Protein AF-A0A5M4B7A6-F1 (afdb_monomer_lite)

Foldseek 3Di:
DQLCVLVVFPQDDPVLVVLSVVCRVDPDLPDLVSLQSLLVSLLLCLLSVVVVSNVVSLVVLVVRADDQDVSSVVSSLLSLLVCLVPDPDVVSLVVSLCCLLPVNDHPPDDPVNSVVVLVCLLVCVQLVVLVVQLVVPVPDLVSVLVSLSSNLSSLSSNLSNDHDDPRHNVNSVVSNVVSSVSNSVSSVVVSD

Structure (mmCIF, N/CA/C/O backbone):
data_AF-A0A5M4B7A6-F1
#
_entry.id   AF-A0A5M4B7A6-F1
#
loop_
_atom_site.group_PDB
_atom_site.id
_atom_site.type_symbol
_atom_site.label_atom_id
_atom_site.label_alt_id
_atom_site.label_comp_id
_atom_site.label_asym_id
_atom_site.label_entity_id
_atom_site.label_seq_id
_atom_site.pdbx_PDB_ins_code
_atom_site.Cartn_x
_atom_site.Cartn_y
_atom_site.Cartn_z
_atom_site.occupancy
_atom_site.B_iso_or_equiv
_atom_site.auth_seq_id
_atom_site.auth_comp_id
_atom_site.auth_asym_id
_atom_site.auth_atom_id
_atom_site.pdbx_PDB_model_num
ATOM 1 N N . MET A 1 1 ? -17.657 -7.161 -4.290 1.00 90.75 1 MET A N 1
ATOM 2 C CA . MET A 1 1 ? -16.663 -7.557 -3.265 1.00 90.75 1 MET A CA 1
ATOM 3 C C . MET A 1 1 ? -17.360 -7.633 -1.923 1.00 90.75 1 MET A C 1
ATOM 5 O O . MET A 1 1 ? -18.216 -6.795 -1.674 1.00 90.75 1 MET A O 1
ATOM 9 N N . ASN A 1 2 ? -17.037 -8.632 -1.102 1.00 92.62 2 ASN A N 1
ATOM 10 C CA . ASN A 1 2 ? -17.688 -8.869 0.188 1.00 92.62 2 ASN A CA 1
ATOM 11 C C . ASN A 1 2 ? -16.807 -8.326 1.328 1.00 92.62 2 ASN A C 1
ATOM 13 O O . ASN A 1 2 ? -16.001 -9.061 1.892 1.00 92.62 2 ASN A O 1
ATOM 17 N N . PHE A 1 3 ? -16.923 -7.030 1.635 1.00 96.25 3 PHE A N 1
ATOM 18 C CA . PHE A 1 3 ? -16.098 -6.390 2.670 1.00 96.25 3 PHE A CA 1
ATOM 19 C C . PHE A 1 3 ? -16.470 -6.856 4.082 1.00 96.25 3 PHE A C 1
ATOM 21 O O . PHE A 1 3 ? -15.617 -6.832 4.965 1.00 96.25 3 PHE A O 1
ATOM 28 N N . LYS A 1 4 ? -17.700 -7.342 4.300 1.00 96.00 4 LYS A N 1
ATOM 29 C CA . LYS A 1 4 ? -18.129 -7.932 5.580 1.00 96.00 4 LYS A CA 1
ATOM 30 C C . LYS A 1 4 ? -17.276 -9.103 6.058 1.00 96.00 4 LYS A C 1
ATOM 32 O O . LYS A 1 4 ? -17.251 -9.341 7.261 1.00 96.00 4 LYS A O 1
ATOM 37 N N . GLU A 1 5 ? -16.554 -9.798 5.177 1.00 96.25 5 GLU A N 1
ATOM 38 C CA . GLU A 1 5 ? -15.587 -10.824 5.598 1.00 96.25 5 GLU A CA 1
ATOM 39 C C . GLU A 1 5 ? -14.536 -10.262 6.562 1.00 96.25 5 GLU A C 1
ATOM 41 O O . GLU A 1 5 ? -14.111 -10.961 7.477 1.00 96.25 5 GLU A O 1
ATOM 46 N N . LEU A 1 6 ? -14.187 -8.977 6.430 1.00 97.62 6 LEU A N 1
ATOM 47 C CA . LEU A 1 6 ? -13.247 -8.319 7.332 1.00 97.62 6 LEU A CA 1
ATOM 48 C C . LEU A 1 6 ? -13.759 -8.262 8.774 1.00 97.62 6 LEU A C 1
ATOM 50 O O . LEU A 1 6 ? -12.951 -8.344 9.690 1.00 97.62 6 LEU A O 1
ATOM 54 N N . LEU A 1 7 ? -15.080 -8.182 8.986 1.00 97.69 7 LEU A N 1
ATOM 55 C CA . LEU A 1 7 ? -15.692 -8.111 10.322 1.00 97.69 7 LEU A CA 1
ATOM 56 C C . LEU A 1 7 ? -15.544 -9.408 11.130 1.00 97.69 7 LEU A C 1
ATOM 58 O O . LEU A 1 7 ? -15.869 -9.421 12.314 1.00 97.69 7 LEU A O 1
ATOM 62 N N . LYS A 1 8 ? -15.076 -10.497 10.506 1.00 96.81 8 LYS A N 1
ATOM 63 C CA . LYS A 1 8 ? -14.783 -11.763 11.191 1.00 96.81 8 LYS A CA 1
ATOM 64 C C . LYS A 1 8 ? -13.445 -11.735 11.933 1.00 96.81 8 LYS A C 1
ATOM 66 O O . LYS A 1 8 ? -13.204 -12.615 12.753 1.00 96.81 8 LYS A O 1
ATOM 71 N N . HIS A 1 9 ? -12.579 -10.764 11.638 1.00 97.75 9 HIS A N 1
ATOM 72 C CA . HIS A 1 9 ? -11.277 -10.639 12.287 1.00 97.75 9 HIS A CA 1
ATOM 73 C C . HIS A 1 9 ? -11.389 -9.880 13.606 1.00 97.75 9 HIS A C 1
ATOM 75 O O . HIS A 1 9 ? -12.058 -8.851 13.704 1.00 97.75 9 HIS A O 1
ATOM 81 N N . GLU A 1 10 ? -10.690 -10.374 14.622 1.00 95.75 10 GLU A N 1
ATOM 82 C CA . GLU A 1 10 ? -10.563 -9.696 15.910 1.00 95.75 10 GLU A CA 1
ATOM 83 C C . GLU A 1 10 ? -9.622 -8.482 15.816 1.00 95.75 10 GLU A C 1
ATOM 85 O O . GLU A 1 10 ? -8.890 -8.305 14.840 1.00 95.75 10 GLU A O 1
ATOM 90 N N . GLY A 1 11 ? -9.630 -7.624 16.840 1.00 93.38 11 GLY A N 1
ATOM 91 C CA . GLY A 1 11 ? -8.692 -6.497 16.941 1.00 93.38 11 GLY A CA 1
ATOM 92 C C . GLY A 1 11 ? -8.981 -5.319 16.004 1.00 93.38 11 GLY A C 1
ATOM 93 O O . GLY A 1 11 ? -8.121 -4.460 15.825 1.00 93.38 11 GLY A O 1
ATOM 94 N N . LEU A 1 12 ? -10.174 -5.259 15.406 1.00 96.75 12 LEU A N 1
ATOM 95 C CA . LEU A 1 12 ? -10.620 -4.098 14.638 1.00 96.75 12 LEU A CA 1
ATOM 96 C C . LEU A 1 12 ? -10.969 -2.923 15.556 1.00 96.75 12 LEU A C 1
ATOM 98 O O . LEU A 1 12 ? -11.658 -3.078 16.566 1.00 96.75 12 LEU A O 1
ATOM 102 N N . THR A 1 13 ? -10.566 -1.718 15.163 1.00 95.06 13 THR A N 1
ATOM 103 C CA . THR A 1 13 ? -11.010 -0.490 15.833 1.00 95.06 13 THR A CA 1
ATOM 104 C C . THR A 1 13 ? -12.432 -0.117 15.409 1.00 95.06 13 THR A C 1
ATOM 106 O O . THR A 1 13 ? -12.891 -0.464 14.318 1.00 95.06 13 THR A O 1
ATOM 109 N N . ALA A 1 14 ? -13.129 0.681 16.224 1.00 94.69 14 ALA A N 1
ATOM 110 C CA . ALA A 1 14 ? -14.455 1.198 15.867 1.00 94.69 14 ALA A CA 1
ATOM 111 C C . ALA A 1 14 ? -14.443 1.986 14.538 1.00 94.69 14 ALA A C 1
ATOM 113 O O . ALA A 1 14 ? -15.394 1.920 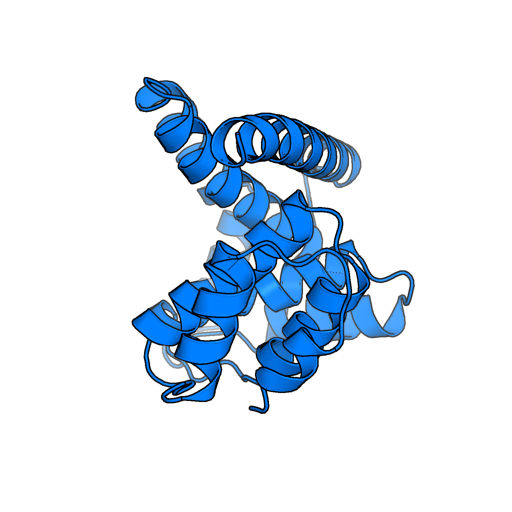13.756 1.00 94.69 14 ALA A O 1
ATOM 114 N N . GLN A 1 15 ? -13.348 2.700 14.249 1.00 94.00 15 GLN A N 1
ATOM 115 C CA . GLN A 1 15 ? -13.178 3.415 12.985 1.00 94.00 15 GLN A CA 1
ATOM 116 C C . GLN A 1 15 ? -13.028 2.453 11.800 1.00 94.00 15 GLN A C 1
ATOM 118 O O . GLN A 1 15 ? -13.632 2.693 10.755 1.00 94.00 15 GLN A O 1
ATOM 123 N N . GLN A 1 16 ? -12.267 1.365 11.959 1.00 96.88 16 GLN A N 1
ATOM 124 C CA . GLN A 1 16 ? -12.119 0.334 10.929 1.00 96.88 16 GLN A CA 1
ATOM 125 C C . GLN A 1 16 ? -13.451 -0.369 10.655 1.00 96.88 16 GLN A C 1
ATOM 127 O O . GLN A 1 16 ? -13.833 -0.477 9.493 1.00 96.88 16 GLN A O 1
ATOM 132 N N . ILE A 1 17 ? -14.205 -0.745 11.696 1.00 97.69 17 ILE A N 1
ATOM 133 C CA . ILE A 1 17 ? -15.544 -1.353 11.561 1.00 97.69 17 ILE A CA 1
ATOM 134 C C . ILE A 1 17 ? -16.471 -0.436 10.758 1.00 97.69 17 ILE A C 1
ATOM 136 O O . ILE A 1 17 ? -17.022 -0.849 9.738 1.00 97.69 17 ILE A O 1
ATOM 140 N N . LYS A 1 18 ? -16.566 0.845 11.141 1.00 96.00 18 LYS A N 1
ATOM 141 C CA . LYS A 1 18 ? -17.372 1.834 10.409 1.00 96.00 18 LYS A CA 1
ATOM 142 C C . LYS A 1 18 ? -16.935 1.962 8.947 1.00 96.00 18 LYS A C 1
ATOM 144 O O . LYS A 1 18 ? -17.767 2.133 8.057 1.00 96.00 18 LYS A O 1
ATOM 149 N N . HIS A 1 19 ? -15.630 1.912 8.684 1.00 95.94 19 HIS A N 1
ATOM 150 C CA . HIS A 1 19 ? -15.103 1.995 7.326 1.00 95.94 19 HIS A CA 1
ATOM 151 C C . HIS A 1 19 ? -15.483 0.761 6.494 1.00 95.94 19 HIS A C 1
ATOM 153 O O . HIS A 1 19 ? -15.930 0.909 5.355 1.00 95.94 19 HIS A O 1
ATOM 159 N N . ILE A 1 20 ? -15.376 -0.434 7.080 1.00 98.19 20 ILE A N 1
ATOM 160 C CA . ILE A 1 20 ? -15.779 -1.703 6.465 1.00 98.19 20 ILE A CA 1
ATOM 161 C C . ILE A 1 20 ? -17.267 -1.670 6.098 1.00 98.19 20 ILE A C 1
ATOM 163 O O . ILE A 1 20 ? -17.617 -1.960 4.956 1.00 98.19 20 ILE A O 1
ATOM 167 N N . GLU A 1 21 ? -18.139 -1.243 7.013 1.00 96.62 21 GLU A N 1
ATOM 168 C CA . GLU A 1 21 ? -19.584 -1.135 6.762 1.00 96.62 21 GLU A CA 1
ATOM 169 C C . GLU A 1 21 ? -19.918 -0.155 5.626 1.00 96.62 21 GLU A C 1
ATOM 171 O O . GLU A 1 21 ? -20.804 -0.413 4.804 1.00 96.62 21 GLU A O 1
ATOM 176 N N . LEU A 1 22 ? -19.204 0.975 5.552 1.00 95.38 22 LEU A N 1
ATOM 177 C CA . LEU A 1 22 ? -19.380 1.959 4.480 1.00 95.38 22 LEU A CA 1
ATOM 178 C C . LEU A 1 22 ? -18.978 1.402 3.112 1.00 95.38 22 LEU A C 1
ATOM 180 O O . LEU A 1 22 ? -19.667 1.677 2.125 1.00 95.38 22 LEU A O 1
ATOM 184 N N . LEU A 1 23 ? -17.878 0.649 3.054 1.00 96.94 23 LEU A N 1
ATOM 185 C CA . LEU A 1 23 ? -17.429 -0.016 1.833 1.00 96.94 23 LEU A CA 1
ATOM 186 C C . LEU A 1 23 ? -18.425 -1.108 1.433 1.00 96.94 23 LEU A C 1
ATOM 188 O O . LEU A 1 23 ? -18.927 -1.087 0.313 1.00 96.94 23 LEU A O 1
ATOM 192 N N . ASP A 1 24 ? -18.820 -1.981 2.356 1.00 96.62 24 ASP A N 1
ATOM 193 C CA . ASP A 1 24 ? -19.760 -3.070 2.069 1.00 96.62 24 ASP A CA 1
ATOM 194 C C . ASP A 1 24 ? -21.099 -2.574 1.499 1.00 96.62 24 ASP A C 1
ATOM 196 O O . ASP A 1 24 ? -21.657 -3.169 0.578 1.00 96.62 24 ASP A O 1
ATOM 200 N N . LYS A 1 25 ? -21.598 -1.434 1.993 1.00 94.06 25 LYS A N 1
ATOM 201 C CA . LYS A 1 25 ? -22.904 -0.902 1.586 1.00 94.06 25 LYS A CA 1
ATOM 202 C C . LYS A 1 25 ? -22.951 -0.394 0.140 1.00 94.06 25 LYS A C 1
ATOM 204 O O . LYS A 1 25 ? -24.010 -0.480 -0.481 1.00 94.06 25 LYS A O 1
ATOM 209 N N . LYS A 1 26 ? -21.887 0.251 -0.359 1.00 92.31 26 LYS A N 1
ATOM 210 C CA . LYS A 1 26 ? -21.923 1.009 -1.635 1.00 92.31 26 LYS A CA 1
ATOM 211 C C . LYS A 1 26 ? -20.610 0.998 -2.429 1.00 92.31 26 LYS A C 1
ATOM 213 O O . LYS A 1 26 ? -20.370 1.933 -3.190 1.00 92.31 26 LYS A O 1
ATOM 218 N N . PHE A 1 27 ? -19.747 0.003 -2.259 1.00 96.44 27 PHE A N 1
ATOM 219 C CA . PHE A 1 27 ? -18.490 -0.035 -3.004 1.00 96.44 27 PHE A CA 1
ATOM 220 C C . PHE A 1 27 ? -18.706 -0.223 -4.512 1.00 96.44 27 PHE A C 1
ATOM 222 O O . PHE A 1 27 ? -19.384 -1.152 -4.949 1.00 96.44 27 PHE A O 1
ATOM 229 N N . SER A 1 28 ? -18.039 0.616 -5.302 1.00 95.00 28 SER A N 1
ATOM 230 C CA . SER A 1 28 ? -17.829 0.436 -6.735 1.00 95.00 28 SER A CA 1
ATOM 231 C C . SER A 1 28 ? -16.337 0.477 -7.061 1.00 95.00 28 SER A C 1
ATOM 233 O O . SER A 1 28 ? -15.650 1.442 -6.722 1.00 95.00 28 SER A O 1
ATOM 235 N N . ALA A 1 29 ? -15.858 -0.531 -7.795 1.00 93.94 29 ALA A N 1
ATOM 236 C CA . ALA A 1 29 ? -14.474 -0.602 -8.268 1.00 93.94 29 ALA A CA 1
ATOM 237 C C . ALA A 1 29 ? -14.138 0.477 -9.317 1.00 93.94 29 ALA A C 1
ATOM 239 O O . ALA A 1 29 ? -12.971 0.743 -9.568 1.00 93.94 29 ALA A O 1
ATOM 240 N N . THR A 1 30 ? -15.144 1.131 -9.906 1.00 93.06 30 THR A N 1
ATOM 241 C CA . THR A 1 30 ? -14.956 2.239 -10.860 1.00 93.06 30 THR A CA 1
ATOM 242 C C . THR A 1 30 ? -15.020 3.615 -10.188 1.00 93.06 30 THR A C 1
ATOM 244 O O . THR A 1 30 ? -14.895 4.648 -10.845 1.00 93.06 30 THR A O 1
ATOM 247 N N . ASN A 1 31 ? -15.220 3.672 -8.867 1.00 95.12 31 ASN A N 1
ATOM 248 C CA . ASN A 1 31 ? -15.279 4.924 -8.123 1.00 95.12 31 ASN A CA 1
ATOM 249 C C . ASN A 1 31 ? -13.961 5.170 -7.373 1.00 95.12 31 ASN A C 1
ATOM 251 O O . ASN A 1 31 ? -13.680 4.517 -6.369 1.00 95.12 31 ASN A O 1
ATOM 255 N N . ALA A 1 32 ? -13.188 6.171 -7.802 1.00 95.12 32 ALA A N 1
ATOM 256 C CA . ALA A 1 32 ? -11.902 6.512 -7.182 1.00 95.12 32 ALA A CA 1
ATOM 257 C C . ALA A 1 32 ? -12.020 6.830 -5.678 1.00 95.12 32 ALA A C 1
ATOM 259 O O . ALA A 1 32 ? -11.155 6.460 -4.891 1.00 95.12 32 ALA A O 1
ATOM 260 N N . GLY A 1 33 ? -13.127 7.442 -5.245 1.00 96.12 33 GLY A N 1
ATOM 261 C CA . GLY A 1 33 ? -13.385 7.700 -3.829 1.00 96.12 33 GLY A CA 1
ATOM 262 C C . GLY A 1 33 ? -13.628 6.429 -3.006 1.00 96.12 33 GLY A C 1
ATOM 263 O O . GLY A 1 33 ? -13.319 6.405 -1.817 1.00 96.12 33 GLY A O 1
ATOM 264 N N . ASN A 1 34 ? -14.177 5.368 -3.603 1.00 96.56 34 ASN A N 1
ATOM 265 C CA . ASN A 1 34 ? -14.311 4.060 -2.956 1.00 96.56 34 ASN A CA 1
ATOM 266 C C . ASN A 1 34 ? -12.974 3.321 -2.904 1.00 96.56 34 ASN A C 1
ATOM 268 O O . ASN A 1 34 ? -12.636 2.779 -1.854 1.00 96.56 34 ASN A O 1
ATOM 272 N N . LEU A 1 35 ? -12.199 3.357 -3.989 1.00 98.00 35 LEU A N 1
ATOM 273 C CA . LEU A 1 35 ? -10.865 2.761 -4.026 1.00 98.00 35 LEU A CA 1
ATOM 274 C C . LEU A 1 35 ? -9.932 3.421 -3.006 1.00 98.00 35 LEU A C 1
ATOM 276 O O . LEU A 1 35 ? -9.296 2.723 -2.223 1.00 98.00 35 LEU A O 1
ATOM 280 N N . LYS A 1 36 ? -9.931 4.760 -2.930 1.00 97.62 36 LYS A N 1
ATOM 281 C CA . LYS A 1 36 ? -9.165 5.494 -1.917 1.00 97.62 36 LYS A CA 1
ATOM 282 C C . LYS A 1 36 ? -9.526 5.048 -0.502 1.00 97.62 36 LYS A C 1
ATOM 284 O O . LYS A 1 36 ? -8.643 4.802 0.306 1.00 97.62 36 LYS A O 1
ATOM 289 N N . LYS A 1 37 ? -10.820 4.926 -0.205 1.00 97.31 37 LYS A N 1
ATOM 290 C CA . LYS A 1 37 ? -11.311 4.455 1.097 1.00 97.31 37 LYS A CA 1
ATOM 291 C C . LYS A 1 37 ? -10.817 3.042 1.422 1.00 97.31 37 LYS A C 1
ATOM 293 O O . LYS A 1 37 ? -10.326 2.807 2.522 1.00 97.31 37 LYS A O 1
ATOM 298 N N . ALA A 1 38 ? -10.879 2.123 0.460 1.00 98.31 38 ALA A N 1
ATOM 299 C CA . ALA A 1 38 ? -10.341 0.777 0.635 1.00 98.31 38 ALA A CA 1
ATOM 300 C C . ALA A 1 38 ? -8.817 0.786 0.866 1.00 98.31 38 ALA A C 1
ATOM 302 O O . ALA A 1 38 ? -8.336 0.100 1.762 1.00 98.3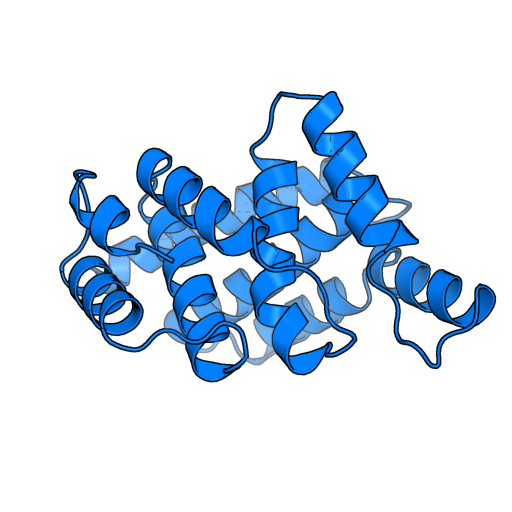1 38 ALA A O 1
ATOM 303 N N . ASN A 1 39 ? -8.070 1.620 0.139 1.00 98.44 39 ASN A N 1
ATOM 304 C CA . ASN A 1 39 ? -6.636 1.810 0.356 1.00 98.44 39 ASN A CA 1
ATOM 305 C C . ASN A 1 39 ? -6.321 2.386 1.751 1.00 98.44 39 ASN A C 1
ATOM 307 O O . ASN A 1 39 ? -5.465 1.865 2.462 1.00 98.44 39 ASN A O 1
ATOM 311 N N . ASP A 1 40 ? -7.044 3.424 2.179 1.00 97.25 40 ASP A N 1
ATOM 312 C CA . ASP A 1 40 ? -6.889 4.013 3.514 1.00 97.25 40 ASP A CA 1
ATOM 313 C C . ASP A 1 40 ? -7.169 2.958 4.612 1.00 97.25 40 ASP A C 1
ATOM 315 O O . ASP A 1 40 ? -6.459 2.893 5.619 1.00 97.25 40 ASP A O 1
ATOM 319 N N . LEU A 1 41 ? -8.178 2.094 4.414 1.00 98.12 41 LEU A N 1
ATOM 320 C CA . LEU A 1 41 ? -8.468 0.972 5.312 1.00 98.12 41 LEU A CA 1
ATOM 321 C C . LEU A 1 41 ? -7.330 -0.060 5.331 1.00 98.12 41 LEU A C 1
ATOM 323 O O . LEU A 1 41 ? -6.949 -0.503 6.412 1.00 98.12 41 LEU A O 1
ATOM 327 N N . LEU A 1 42 ? -6.767 -0.416 4.174 1.00 98.69 42 LEU A N 1
ATOM 328 C CA . LEU A 1 42 ? -5.667 -1.381 4.062 1.00 98.69 42 LEU A CA 1
ATOM 329 C C . LEU A 1 42 ? -4.467 -0.982 4.920 1.00 98.69 42 LEU A C 1
ATOM 331 O O . LEU A 1 42 ? -3.990 -1.776 5.732 1.00 98.69 42 LEU A O 1
ATOM 335 N N . PHE A 1 43 ? -4.022 0.266 4.795 1.00 98.19 43 PHE A N 1
ATOM 336 C CA . PHE A 1 43 ? -2.899 0.757 5.588 1.00 98.19 43 PHE A CA 1
ATOM 337 C C . PHE A 1 43 ? -3.271 0.954 7.060 1.00 98.19 43 PHE A C 1
ATOM 339 O O . PHE A 1 43 ? -2.464 0.642 7.931 1.00 98.19 43 PHE A O 1
ATOM 346 N N . SER A 1 44 ? -4.509 1.353 7.372 1.00 97.12 44 SER A N 1
ATOM 347 C CA . SER A 1 44 ? -4.980 1.371 8.763 1.00 97.12 44 SER A CA 1
ATOM 348 C C . SER A 1 44 ? -4.887 -0.013 9.421 1.00 97.12 44 SER A C 1
ATOM 350 O O . SER A 1 44 ? -4.386 -0.113 10.541 1.00 97.12 44 SER A O 1
ATOM 352 N N . LEU A 1 45 ? -5.311 -1.078 8.730 1.00 98.12 45 LEU A N 1
ATOM 353 C CA . LEU A 1 45 ? -5.226 -2.457 9.228 1.00 98.12 45 LEU A CA 1
ATOM 354 C C . LEU A 1 45 ? -3.768 -2.895 9.434 1.00 98.12 45 LEU A C 1
ATOM 356 O O . LEU A 1 45 ? -3.444 -3.489 10.470 1.00 98.12 45 LEU A O 1
ATOM 360 N N . LEU A 1 46 ? -2.883 -2.536 8.495 1.00 98.31 46 LEU A N 1
ATOM 361 C CA . LEU A 1 46 ? -1.440 -2.774 8.597 1.00 98.31 46 LEU A CA 1
ATOM 362 C C . LEU A 1 46 ? -0.846 -2.107 9.849 1.00 98.31 46 LEU A C 1
ATOM 364 O O . LEU A 1 46 ? -0.094 -2.740 10.592 1.00 98.31 46 LEU A O 1
ATOM 368 N N . TYR A 1 47 ? -1.216 -0.855 10.125 1.00 97.00 47 TYR A N 1
ATOM 369 C CA . TYR A 1 47 ? -0.701 -0.096 11.271 1.00 97.00 47 TYR A CA 1
ATOM 370 C C . TYR A 1 47 ? -1.311 -0.510 12.616 1.00 97.00 47 TYR A C 1
ATOM 372 O O . TYR A 1 47 ? -0.759 -0.184 13.664 1.00 97.00 47 TYR A O 1
ATOM 380 N N . THR A 1 48 ? -2.408 -1.267 12.608 1.00 95.81 48 THR A N 1
ATOM 381 C CA . THR A 1 48 ? -2.916 -1.984 13.792 1.00 95.81 48 THR A CA 1
ATOM 382 C C . THR A 1 48 ? -2.366 -3.406 13.913 1.00 95.81 48 THR A C 1
ATOM 384 O O . THR A 1 48 ? -2.799 -4.157 14.780 1.00 95.81 48 THR A O 1
ATOM 387 N N . ASN A 1 49 ? -1.413 -3.791 13.055 1.00 95.50 49 ASN A N 1
ATOM 388 C CA . ASN A 1 49 ? -0.823 -5.130 13.003 1.00 95.50 49 ASN A CA 1
ATOM 389 C C . ASN A 1 49 ? -1.856 -6.259 12.788 1.00 95.50 49 ASN A C 1
ATOM 391 O O . ASN A 1 49 ? -1.625 -7.403 13.178 1.00 95.50 49 ASN A O 1
ATOM 395 N N . ASN A 1 50 ? -2.991 -5.954 12.149 1.00 97.19 50 ASN A N 1
ATOM 396 C CA . ASN A 1 50 ? -4.055 -6.921 11.879 1.00 97.19 50 ASN A CA 1
ATOM 397 C C . ASN A 1 50 ? -3.811 -7.619 10.532 1.00 97.19 50 ASN A C 1
ATOM 399 O O . ASN A 1 50 ? -4.532 -7.411 9.555 1.00 97.19 50 ASN A O 1
ATOM 403 N N . LEU A 1 51 ? -2.735 -8.410 10.463 1.00 97.69 51 LEU A N 1
ATOM 404 C CA . LEU A 1 51 ? -2.313 -9.084 9.231 1.00 97.69 51 LEU A CA 1
ATOM 405 C C . LEU A 1 51 ? -3.386 -10.008 8.618 1.00 97.69 51 LEU A C 1
ATOM 407 O O . LEU A 1 51 ? -3.505 -9.999 7.393 1.00 97.69 51 LEU A O 1
ATOM 411 N N . PRO A 1 52 ? -4.203 -10.754 9.393 1.00 98.25 52 PRO A N 1
ATOM 412 C CA . PRO A 1 52 ? -5.312 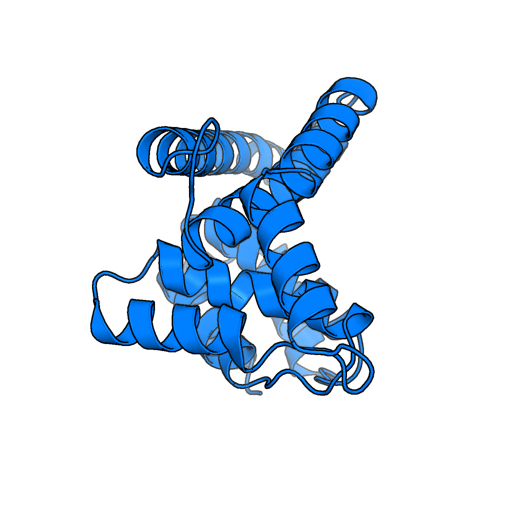-11.526 8.827 1.00 98.25 52 PRO A CA 1
ATOM 413 C C . PRO A 1 52 ? -6.317 -10.658 8.053 1.00 98.25 52 PRO A C 1
ATOM 415 O O . PRO A 1 52 ? -6.658 -10.978 6.913 1.00 98.25 52 PRO A O 1
ATOM 418 N N . ALA A 1 53 ? -6.722 -9.514 8.617 1.00 98.38 53 ALA A N 1
ATOM 419 C CA . ALA A 1 53 ? -7.610 -8.575 7.934 1.00 98.38 53 ALA A CA 1
ATOM 420 C C . ALA A 1 53 ? -6.936 -7.897 6.730 1.00 98.38 53 ALA A C 1
ATOM 422 O O . ALA A 1 53 ? -7.583 -7.709 5.698 1.00 98.38 53 ALA A O 1
ATOM 423 N N . VAL A 1 54 ? -5.637 -7.579 6.823 1.00 98.75 54 VAL A N 1
ATOM 424 C CA . VAL A 1 54 ? -4.850 -7.092 5.674 1.00 98.75 54 VAL A CA 1
ATOM 425 C C . VAL A 1 54 ? -4.930 -8.092 4.524 1.00 98.75 54 VAL A C 1
ATOM 427 O O . VAL A 1 54 ? -5.266 -7.690 3.415 1.00 98.75 54 VAL A O 1
ATOM 430 N N . GLN A 1 55 ? -4.700 -9.384 4.775 1.00 98.44 55 GLN A N 1
ATOM 431 C CA . GLN A 1 55 ? -4.736 -10.396 3.715 1.00 98.44 55 GLN A CA 1
ATOM 432 C C . GLN A 1 55 ? -6.118 -10.526 3.072 1.00 98.44 55 GLN A C 1
ATOM 434 O O . GLN A 1 55 ? -6.223 -10.490 1.848 1.00 98.44 55 GLN A O 1
ATOM 439 N N . THR A 1 56 ? -7.188 -10.551 3.872 1.00 98.56 56 THR A N 1
ATOM 440 C CA . THR A 1 56 ? -8.559 -10.556 3.334 1.00 98.56 56 THR A CA 1
ATOM 441 C C . THR A 1 56 ? -8.836 -9.340 2.447 1.00 98.56 56 THR A C 1
ATOM 443 O O . THR A 1 56 ? -9.459 -9.472 1.395 1.00 98.56 56 THR A O 1
ATOM 446 N N . LEU A 1 57 ? -8.371 -8.147 2.828 1.00 98.62 57 LEU A N 1
ATOM 447 C CA . LEU A 1 57 ? -8.567 -6.957 2.000 1.00 98.62 57 LEU A CA 1
ATOM 448 C C . LEU A 1 57 ? -7.695 -6.985 0.737 1.00 98.62 57 LEU A C 1
ATOM 450 O O . LEU A 1 57 ? -8.167 -6.591 -0.330 1.00 98.62 57 LEU A O 1
ATOM 454 N N . LEU A 1 58 ? -6.465 -7.495 0.824 1.00 98.69 58 LEU A N 1
ATOM 455 C CA . LEU A 1 58 ? -5.620 -7.723 -0.347 1.00 98.69 58 LEU A CA 1
ATOM 456 C C . LEU A 1 58 ? -6.292 -8.686 -1.332 1.00 98.69 58 LEU A C 1
ATOM 458 O O . LEU A 1 58 ? -6.260 -8.419 -2.532 1.00 98.69 58 LEU A O 1
ATOM 462 N N . ASP A 1 59 ? -6.922 -9.762 -0.850 1.00 98.12 59 ASP A N 1
ATOM 463 C CA . ASP A 1 59 ? -7.643 -10.731 -1.693 1.00 98.12 59 ASP A CA 1
ATOM 464 C C . ASP A 1 59 ? -8.789 -10.091 -2.467 1.00 98.12 59 ASP A C 1
ATOM 466 O O . ASP A 1 59 ? -9.032 -10.461 -3.611 1.00 98.12 59 ASP A O 1
ATOM 470 N N . LEU A 1 60 ? -9.473 -9.111 -1.877 1.00 97.50 60 LEU A N 1
ATOM 471 C CA . LEU A 1 60 ? -10.528 -8.364 -2.558 1.00 97.50 60 LEU A CA 1
ATOM 472 C C . LEU A 1 60 ? -9.956 -7.349 -3.555 1.00 97.50 60 LEU A C 1
ATOM 474 O O . LEU A 1 60 ? -10.421 -7.268 -4.690 1.00 97.50 60 LEU A O 1
ATOM 478 N N . MET A 1 61 ? -8.957 -6.568 -3.141 1.00 98.00 61 MET A N 1
ATOM 479 C CA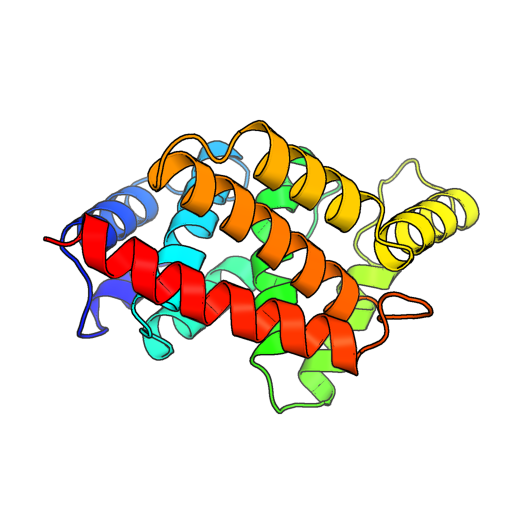 . MET A 1 61 ? -8.438 -5.451 -3.937 1.00 98.00 61 MET A CA 1
ATOM 480 C C . MET A 1 61 ? -7.615 -5.909 -5.142 1.00 98.00 61 MET A C 1
ATOM 482 O O . MET A 1 61 ? -7.683 -5.290 -6.200 1.00 98.00 61 MET A O 1
ATOM 486 N N . THR A 1 62 ? -6.887 -7.018 -5.022 1.00 97.19 62 THR A N 1
ATOM 487 C CA . THR A 1 62 ? -6.089 -7.582 -6.127 1.00 97.19 62 THR A CA 1
ATOM 488 C C . THR A 1 62 ? -6.915 -8.394 -7.133 1.00 97.19 62 THR A C 1
ATOM 490 O O . THR A 1 62 ? -6.370 -8.913 -8.098 1.00 97.19 62 THR A O 1
ATOM 493 N N . GLN A 1 63 ? -8.243 -8.461 -6.968 1.00 95.88 63 GLN A N 1
ATOM 494 C CA . GLN A 1 63 ? -9.165 -8.915 -8.022 1.00 95.88 63 GLN A CA 1
ATOM 495 C C . GLN A 1 63 ? -9.527 -7.798 -9.008 1.00 95.88 63 GLN A C 1
ATOM 497 O O . GLN A 1 63 ? -10.162 -8.066 -10.026 1.00 95.88 63 GLN A O 1
ATOM 502 N N . ILE A 1 64 ? -9.184 -6.543 -8.702 1.00 96.62 64 ILE A N 1
ATOM 503 C CA . ILE A 1 64 ? -9.454 -5.399 -9.573 1.00 96.62 64 ILE A CA 1
ATOM 504 C C . ILE A 1 64 ? -8.325 -5.319 -10.607 1.00 96.62 64 ILE A C 1
ATOM 506 O O . ILE A 1 64 ? -7.182 -5.050 -10.218 1.00 96.62 64 ILE A O 1
ATOM 510 N N . PRO A 1 65 ? -8.606 -5.542 -11.903 1.00 95.06 65 PRO A N 1
ATOM 511 C CA . PRO A 1 65 ? -7.604 -5.357 -12.935 1.00 95.06 65 PRO A CA 1
ATOM 512 C C . PRO A 1 65 ? -7.417 -3.868 -13.230 1.00 95.06 65 PRO A C 1
ATOM 514 O O . PRO A 1 65 ? -8.339 -3.057 -13.097 1.00 95.06 65 PRO A O 1
ATOM 517 N N . PHE A 1 66 ? -6.227 -3.518 -13.693 1.00 95.56 66 PHE A N 1
ATOM 518 C CA . PHE A 1 66 ? -5.998 -2.273 -14.395 1.00 95.56 66 PHE A CA 1
ATOM 519 C C . PHE A 1 66 ? -6.873 -2.199 -15.655 1.00 95.56 66 PHE A C 1
ATOM 521 O O . PHE A 1 66 ? -7.040 -3.181 -16.376 1.00 95.56 66 PHE A O 1
ATOM 528 N N . ASN A 1 67 ? -7.456 -1.029 -15.900 1.00 92.25 67 ASN A N 1
ATOM 529 C CA . ASN A 1 67 ? -8.434 -0.783 -16.963 1.00 92.25 67 ASN A CA 1
ATOM 530 C C . ASN A 1 67 ? -8.069 0.440 -17.826 1.00 92.25 67 ASN A C 1
ATOM 532 O O . ASN A 1 67 ? -8.958 1.066 -18.398 1.00 92.25 67 ASN A O 1
ATOM 536 N N . GLY A 1 68 ? -6.791 0.835 -17.845 1.00 91.69 68 GLY A N 1
ATOM 537 C CA . GLY A 1 68 ? -6.321 2.041 -18.537 1.00 91.69 68 GLY A CA 1
ATOM 538 C C . GLY A 1 68 ? -6.468 3.341 -17.735 1.00 91.69 68 GLY A C 1
ATOM 539 O O . GLY A 1 68 ? -6.014 4.388 -18.185 1.00 91.69 68 GLY A O 1
ATOM 540 N N . ASN A 1 69 ? -7.068 3.320 -16.536 1.00 92.56 69 ASN A N 1
ATOM 541 C CA . ASN A 1 69 ? -7.303 4.529 -15.741 1.00 92.56 69 ASN A CA 1
ATOM 542 C C . ASN A 1 69 ? -6.336 4.660 -14.553 1.00 92.56 69 ASN A C 1
ATOM 544 O O . ASN A 1 69 ? -6.593 4.155 -13.455 1.00 92.56 69 ASN A O 1
ATOM 548 N N . PHE A 1 70 ? -5.260 5.431 -14.729 1.00 91.31 70 PHE A N 1
ATOM 549 C CA . PHE A 1 70 ? -4.273 5.663 -13.667 1.00 91.31 70 PHE A CA 1
ATOM 550 C C . PHE A 1 70 ? -4.820 6.401 -12.433 1.00 91.31 70 PHE A C 1
ATOM 552 O O . PHE A 1 70 ? -4.354 6.159 -11.318 1.00 91.31 70 PHE A O 1
ATOM 559 N N . ASN A 1 71 ? -5.861 7.229 -12.586 1.00 91.69 71 ASN A N 1
ATOM 560 C CA . ASN A 1 71 ? -6.495 7.913 -11.451 1.00 91.69 71 ASN A CA 1
ATOM 561 C C . ASN A 1 71 ? -7.230 6.940 -10.520 1.00 91.69 71 ASN A C 1
ATOM 563 O O . ASN A 1 71 ? -7.367 7.206 -9.327 1.00 91.69 71 ASN A O 1
ATOM 567 N N . GLN A 1 72 ? -7.720 5.819 -11.052 1.00 94.25 72 GLN A N 1
ATOM 568 C CA . GLN A 1 72 ? -8.259 4.723 -10.245 1.00 94.25 72 GLN A CA 1
ATOM 569 C C . GLN A 1 72 ? -7.127 3.822 -9.746 1.00 94.25 72 GLN A C 1
ATOM 571 O O . GLN A 1 72 ? -7.093 3.466 -8.566 1.00 94.25 72 GLN A O 1
ATOM 576 N N . TRP A 1 73 ? -6.180 3.505 -10.633 1.00 96.00 73 TRP A N 1
ATOM 577 C CA . TRP A 1 73 ? -5.081 2.586 -10.358 1.00 96.00 73 TRP A CA 1
ATOM 578 C C . TRP A 1 73 ? -4.202 3.009 -9.185 1.00 96.00 73 TRP A C 1
ATOM 580 O O . TRP A 1 73 ? -3.809 2.155 -8.401 1.00 96.00 73 TRP A O 1
ATOM 590 N N . THR A 1 74 ? -3.984 4.312 -8.985 1.00 95.69 74 THR A N 1
ATOM 591 C CA . THR A 1 74 ? -3.213 4.854 -7.846 1.00 95.69 74 THR A CA 1
ATOM 592 C C . THR A 1 74 ? -3.711 4.369 -6.471 1.00 95.69 74 THR A C 1
ATOM 594 O O . THR A 1 74 ? -2.959 4.356 -5.501 1.00 95.69 74 THR A O 1
ATOM 597 N N . PHE A 1 75 ? -4.973 3.931 -6.371 1.00 97.94 75 PHE A N 1
ATOM 598 C CA . PHE A 1 75 ? -5.563 3.386 -5.144 1.00 97.94 75 PHE A CA 1
ATOM 599 C C . PHE A 1 75 ? -5.653 1.849 -5.121 1.00 97.94 75 PHE A C 1
ATOM 601 O O . PHE A 1 75 ? -6.030 1.277 -4.100 1.00 97.94 75 PHE A O 1
ATOM 608 N N . VAL A 1 76 ? -5.326 1.173 -6.226 1.00 98.31 76 VAL A N 1
ATOM 609 C CA . VAL A 1 76 ? -5.321 -0.295 -6.356 1.00 98.31 76 VAL A CA 1
ATOM 610 C C . VAL A 1 76 ? -3.893 -0.841 -6.376 1.00 98.31 76 VAL A C 1
ATOM 612 O O . VAL A 1 76 ? -3.615 -1.815 -5.677 1.00 98.31 76 VAL A O 1
ATOM 615 N N . GLU A 1 77 ? -2.976 -0.181 -7.094 1.00 98.12 77 GLU A N 1
ATOM 616 C CA . GLU A 1 77 ? -1.540 -0.492 -7.157 1.00 98.12 77 GLU A CA 1
ATOM 617 C C . GLU A 1 77 ? -0.930 -0.775 -5.773 1.00 98.12 77 GLU A C 1
ATOM 619 O O . GLU A 1 77 ? -0.261 -1.803 -5.632 1.00 98.12 77 GLU A O 1
ATOM 624 N N . PRO A 1 78 ? -1.229 0.010 -4.711 1.00 98.62 78 PRO A N 1
ATOM 625 C CA . PRO A 1 78 ? -0.674 -0.245 -3.383 1.00 98.62 78 PRO A CA 1
ATOM 626 C C . PRO A 1 78 ? -1.047 -1.614 -2.799 1.00 98.62 78 PRO A C 1
ATOM 628 O O . PRO A 1 78 ? -0.307 -2.166 -1.988 1.00 98.62 78 PRO A O 1
ATOM 631 N N . SER A 1 79 ? -2.181 -2.193 -3.209 1.00 98.75 79 SER A N 1
ATOM 632 C CA . SER A 1 79 ? -2.577 -3.539 -2.775 1.00 98.75 79 SER A CA 1
ATOM 633 C C . SER A 1 79 ? -1.684 -4.606 -3.411 1.00 98.75 79 SER A C 1
ATOM 635 O O . SER A 1 79 ? -1.231 -5.524 -2.730 1.00 98.75 79 SER A O 1
ATOM 637 N N . TYR A 1 80 ? -1.366 -4.470 -4.699 1.00 98.75 80 TYR A N 1
ATOM 638 C CA . TYR A 1 80 ? -0.448 -5.386 -5.380 1.00 98.75 80 TYR A CA 1
ATOM 639 C C . TYR A 1 80 ? 0.967 -5.288 -4.801 1.00 98.75 80 TYR A C 1
ATOM 641 O O . TYR A 1 80 ? 1.594 -6.308 -4.515 1.00 98.75 80 TYR A O 1
ATOM 649 N N . THR A 1 81 ? 1.460 -4.073 -4.564 1.00 98.69 81 THR A N 1
ATOM 650 C CA . THR A 1 81 ? 2.824 -3.860 -4.060 1.00 98.69 81 THR A CA 1
ATOM 651 C C . THR A 1 81 ? 2.970 -4.267 -2.590 1.00 98.69 81 THR A C 1
ATOM 653 O O . THR A 1 81 ? 3.977 -4.878 -2.221 1.00 98.69 81 THR A O 1
ATOM 656 N N . LEU A 1 82 ? 1.944 -4.050 -1.755 1.00 98.88 82 LEU A N 1
ATOM 657 C CA . LEU A 1 82 ? 1.922 -4.566 -0.382 1.00 98.88 82 LEU A CA 1
ATOM 658 C C . LEU A 1 82 ? 1.845 -6.099 -0.350 1.00 98.88 82 LEU A C 1
ATOM 660 O O . LEU A 1 82 ? 2.562 -6.725 0.432 1.00 98.88 82 LEU A O 1
ATOM 664 N N . ARG A 1 83 ? 1.036 -6.720 -1.221 1.00 98.62 83 ARG A N 1
ATOM 665 C CA . ARG A 1 83 ? 0.994 -8.185 -1.365 1.00 98.62 83 ARG A CA 1
ATOM 666 C C . ARG A 1 83 ? 2.359 -8.746 -1.756 1.00 98.62 83 ARG A C 1
ATOM 668 O O . ARG A 1 83 ? 2.820 -9.696 -1.131 1.00 98.62 83 ARG A O 1
ATOM 675 N N . TYR A 1 84 ? 3.032 -8.124 -2.725 1.00 98.62 84 TYR A N 1
ATOM 676 C CA . TYR A 1 84 ? 4.395 -8.497 -3.104 1.00 98.62 84 TYR A CA 1
ATOM 677 C C . TYR A 1 84 ? 5.350 -8.448 -1.902 1.00 98.62 84 TYR A C 1
ATOM 679 O O . TYR A 1 84 ? 6.113 -9.389 -1.685 1.00 98.62 84 TYR A O 1
ATOM 687 N N . PHE A 1 85 ? 5.303 -7.377 -1.103 1.00 98.62 85 PHE A N 1
ATOM 688 C CA . PHE A 1 85 ? 6.159 -7.224 0.077 1.00 98.62 85 PHE A CA 1
ATOM 689 C C . PHE A 1 85 ? 5.901 -8.299 1.144 1.00 98.62 85 PHE A C 1
ATOM 691 O O . PHE A 1 85 ? 6.857 -8.870 1.668 1.00 98.62 85 PHE A O 1
ATOM 698 N N . LEU A 1 86 ? 4.631 -8.592 1.440 1.00 98.19 86 LEU A N 1
ATOM 699 C CA . LEU A 1 86 ? 4.236 -9.541 2.489 1.00 98.19 86 LEU A CA 1
ATOM 700 C C . LEU A 1 86 ? 4.361 -11.014 2.076 1.00 98.19 86 LEU A C 1
ATOM 702 O O . LEU A 1 86 ? 4.383 -11.888 2.944 1.00 98.19 86 LEU A O 1
ATOM 706 N N . SER A 1 87 ? 4.415 -11.310 0.777 1.00 97.44 87 SER A N 1
ATOM 707 C CA . SER A 1 87 ? 4.474 -12.686 0.290 1.00 97.44 87 SER A CA 1
ATOM 708 C C . SER A 1 87 ? 5.836 -13.335 0.543 1.00 97.44 87 SER A C 1
ATOM 710 O O . SER A 1 87 ? 6.890 -12.721 0.363 1.00 97.44 87 SER A O 1
ATOM 712 N N . ASN A 1 88 ? 5.825 -14.618 0.903 1.00 95.81 88 ASN A N 1
ATOM 713 C CA . ASN A 1 88 ? 7.011 -15.480 0.905 1.00 95.81 88 ASN A CA 1
ATOM 714 C C . ASN A 1 88 ? 7.032 -16.440 -0.299 1.00 95.81 88 ASN A C 1
ATOM 716 O O . ASN A 1 88 ? 8.003 -17.175 -0.466 1.00 95.81 88 ASN A O 1
ATOM 720 N N . ASP A 1 89 ? 5.994 -16.426 -1.143 1.00 97.56 89 ASP A N 1
ATOM 721 C CA . ASP A 1 89 ? 5.921 -17.233 -2.360 1.00 97.56 89 ASP A CA 1
ATOM 722 C C . ASP A 1 89 ? 6.549 -16.472 -3.536 1.00 97.56 89 ASP A C 1
ATOM 724 O O . ASP A 1 89 ? 6.050 -15.442 -3.995 1.00 97.56 89 ASP A O 1
ATOM 728 N N . ASN A 1 90 ? 7.660 -17.000 -4.052 1.00 96.88 90 ASN A N 1
ATOM 729 C CA . ASN A 1 90 ? 8.333 -16.423 -5.213 1.00 96.88 90 ASN A CA 1
ATOM 730 C C . ASN A 1 90 ? 7.459 -16.469 -6.475 1.00 96.88 90 ASN A C 1
ATOM 732 O O . ASN A 1 90 ? 7.558 -15.575 -7.310 1.00 96.88 90 ASN A O 1
ATOM 736 N N . THR A 1 91 ? 6.576 -17.461 -6.609 1.00 98.12 91 THR A N 1
ATOM 737 C CA . THR A 1 91 ? 5.654 -17.564 -7.748 1.00 98.12 91 THR A CA 1
ATOM 738 C C . THR A 1 91 ? 4.667 -16.402 -7.743 1.00 98.12 91 THR A C 1
ATOM 740 O O . THR A 1 91 ? 4.417 -15.789 -8.779 1.00 98.12 91 THR A O 1
ATOM 743 N N . GLU A 1 92 ? 4.106 -16.080 -6.577 1.00 97.19 92 GLU A N 1
ATOM 744 C CA . GLU A 1 92 ? 3.215 -14.934 -6.414 1.00 97.19 92 GLU A CA 1
ATOM 745 C C . GLU A 1 92 ? 3.952 -13.617 -6.684 1.00 97.19 92 GLU A C 1
ATOM 747 O O . GLU A 1 92 ? 3.450 -12.773 -7.430 1.00 97.19 92 GLU A O 1
ATOM 752 N N . LYS A 1 93 ? 5.171 -13.467 -6.151 1.00 98.12 93 LYS A N 1
ATOM 753 C CA . LYS A 1 93 ? 6.010 -12.287 -6.397 1.00 98.12 93 LYS A CA 1
ATOM 754 C C . LYS A 1 93 ? 6.284 -12.058 -7.877 1.00 98.12 93 LYS A C 1
ATOM 756 O O . LYS A 1 93 ? 6.083 -10.943 -8.354 1.00 98.12 93 LYS A O 1
ATOM 761 N N . GLU A 1 94 ? 6.697 -13.093 -8.606 1.00 97.94 94 GLU A N 1
ATOM 762 C CA . GLU A 1 94 ? 6.972 -12.975 -10.042 1.00 97.94 94 GLU A CA 1
ATOM 763 C C . GLU A 1 94 ? 5.702 -12.676 -10.846 1.00 97.94 94 GLU A C 1
ATOM 765 O O . GLU A 1 94 ? 5.743 -11.843 -11.748 1.00 97.94 94 GLU A O 1
ATOM 770 N N . LYS A 1 95 ? 4.550 -13.257 -10.480 1.00 97.94 95 LYS A N 1
ATOM 771 C CA . LYS A 1 95 ? 3.260 -12.923 -11.112 1.00 97.94 95 LYS A CA 1
ATOM 772 C C . LYS A 1 95 ? 2.891 -11.454 -10.923 1.00 97.94 95 LYS A C 1
ATOM 774 O O . LYS A 1 95 ? 2.549 -10.784 -11.893 1.00 97.94 95 LYS A O 1
ATOM 779 N N . ILE A 1 96 ? 2.978 -10.945 -9.693 1.00 98.44 96 ILE A N 1
ATOM 780 C CA . ILE A 1 96 ? 2.661 -9.542 -9.391 1.00 98.44 96 ILE A CA 1
ATOM 781 C C . ILE A 1 96 ? 3.633 -8.610 -10.109 1.00 98.44 96 ILE A C 1
ATOM 783 O O . ILE A 1 96 ? 3.208 -7.639 -10.729 1.00 98.44 96 ILE A O 1
ATOM 787 N N . LYS A 1 97 ? 4.931 -8.912 -10.061 1.00 98.19 97 LYS A N 1
ATOM 788 C CA . LYS A 1 97 ? 5.953 -8.119 -10.743 1.00 98.19 97 LYS A CA 1
ATOM 789 C C . LYS A 1 97 ? 5.723 -8.090 -12.251 1.00 98.19 97 LYS A C 1
ATOM 791 O O . LYS A 1 97 ? 5.756 -7.017 -12.843 1.00 98.19 97 LYS A O 1
ATOM 796 N N . HIS A 1 98 ? 5.461 -9.244 -12.863 1.00 97.81 98 HIS A N 1
ATOM 797 C CA . HIS A 1 98 ? 5.150 -9.329 -14.285 1.00 97.81 98 HIS A CA 1
ATOM 798 C C . HIS A 1 98 ? 3.916 -8.493 -14.635 1.00 97.81 98 HIS A C 1
ATOM 800 O O . HIS A 1 98 ? 3.972 -7.718 -15.584 1.00 97.81 98 HIS A O 1
ATOM 806 N N . TYR A 1 99 ? 2.851 -8.591 -13.837 1.00 97.94 99 TYR A N 1
ATOM 807 C CA . TYR A 1 99 ? 1.635 -7.805 -14.020 1.00 97.94 99 TYR A CA 1
ATOM 808 C C . TYR A 1 99 ? 1.903 -6.292 -13.955 1.00 97.94 99 TYR A C 1
ATOM 810 O O . TYR A 1 99 ? 1.567 -5.561 -14.882 1.00 97.94 99 TYR A O 1
ATOM 818 N N . LEU A 1 100 ? 2.581 -5.826 -12.900 1.00 97.50 100 LEU A N 1
ATOM 819 C CA . LEU A 1 100 ? 2.910 -4.409 -12.707 1.00 97.50 100 LEU A CA 1
ATOM 820 C C . LEU A 1 100 ? 3.823 -3.846 -13.806 1.00 97.50 100 LEU A C 1
ATOM 822 O O . LEU A 1 100 ? 3.723 -2.667 -14.127 1.00 97.50 100 LEU A O 1
ATOM 826 N N . ILE A 1 101 ? 4.724 -4.667 -14.354 1.00 96.44 101 ILE A N 1
ATOM 827 C CA . ILE A 1 101 ? 5.690 -4.234 -15.370 1.00 96.44 101 ILE A CA 1
ATOM 828 C C . ILE A 1 101 ? 5.112 -4.313 -16.781 1.00 96.44 101 ILE A C 1
ATOM 830 O O . ILE A 1 101 ? 5.474 -3.477 -17.590 1.00 96.44 101 ILE A O 1
ATOM 834 N N . ASN A 1 102 ? 4.267 -5.291 -17.112 1.00 94.25 102 ASN A N 1
ATOM 835 C CA . ASN A 1 102 ? 3.888 -5.539 -18.511 1.00 94.25 102 ASN A CA 1
ATOM 836 C C . ASN A 1 102 ? 2.415 -5.243 -18.810 1.00 94.25 102 ASN A C 1
ATOM 838 O O . ASN A 1 102 ? 2.094 -4.841 -19.923 1.00 94.25 102 ASN A O 1
ATOM 842 N N . GLU A 1 103 ? 1.528 -5.407 -17.828 1.00 93.75 103 GLU A N 1
ATOM 843 C CA . GLU A 1 103 ? 0.076 -5.308 -18.035 1.00 93.75 103 GLU A CA 1
ATOM 844 C C . GLU A 1 103 ? -0.485 -3.939 -17.614 1.00 93.75 103 GLU A C 1
ATOM 846 O O . GLU A 1 103 ? -1.524 -3.499 -18.105 1.00 93.75 103 GLU A O 1
ATOM 851 N N . VAL A 1 104 ? 0.198 -3.236 -16.706 1.00 94.88 104 VAL A N 1
ATOM 852 C CA . VAL A 1 104 ? -0.184 -1.887 -16.262 1.00 94.88 104 VAL A CA 1
ATOM 853 C C . VAL A 1 104 ? 0.458 -0.839 -17.172 1.00 94.88 104 VAL A C 1
ATOM 855 O O . VAL A 1 104 ? 1.494 -0.269 -16.836 1.00 94.88 104 VAL A O 1
ATOM 858 N N . ARG A 1 105 ? -0.165 -0.578 -18.322 1.00 91.19 105 ARG A N 1
ATOM 859 C CA . ARG A 1 105 ? 0.304 0.399 -19.320 1.00 91.19 105 ARG A CA 1
ATOM 860 C C . ARG A 1 105 ? -0.861 1.151 -19.957 1.00 91.19 105 ARG A C 1
ATOM 862 O O . ARG A 1 105 ? -1.910 0.542 -20.180 1.00 91.19 105 ARG A O 1
ATOM 869 N N . SER A 1 106 ? -0.720 2.453 -20.220 1.00 83.81 106 SER A N 1
ATOM 870 C CA . SER A 1 106 ? -1.793 3.189 -20.902 1.00 83.81 106 SER A CA 1
ATOM 871 C C . SER A 1 106 ? -1.969 2.673 -22.332 1.00 83.81 106 SER A C 1
ATOM 873 O O . SER A 1 106 ? -1.049 2.122 -22.929 1.00 83.81 106 SER A O 1
ATOM 875 N N . GLU A 1 107 ? -3.175 2.817 -22.881 1.00 80.75 107 GLU A N 1
ATOM 876 C CA . GLU A 1 107 ? -3.455 2.449 -24.277 1.00 80.75 107 GLU A CA 1
ATOM 877 C C . GLU A 1 107 ? -2.723 3.350 -25.289 1.00 80.75 107 GLU A C 1
ATOM 879 O O . GLU A 1 107 ? -2.658 3.015 -26.470 1.00 80.75 107 GLU A O 1
ATOM 884 N N . TRP A 1 108 ? -2.189 4.479 -24.817 1.00 82.12 108 TRP A N 1
ATOM 885 C CA . TRP A 1 108 ? -1.477 5.483 -25.602 1.00 82.12 108 TRP A CA 1
ATOM 886 C C . TRP A 1 108 ? 0.042 5.357 -25.503 1.00 82.12 108 TRP A C 1
ATOM 888 O O . TRP A 1 108 ? 0.725 5.945 -26.333 1.00 82.12 108 TRP A O 1
ATOM 898 N N . ASP A 1 109 ? 0.545 4.605 -24.520 1.00 84.75 109 ASP A N 1
ATOM 899 C CA . ASP A 1 109 ? 1.980 4.473 -24.283 1.00 84.75 109 ASP A CA 1
ATOM 900 C C . ASP A 1 109 ? 2.546 3.443 -25.267 1.00 84.75 109 ASP A C 1
ATOM 902 O O . ASP A 1 109 ? 2.031 2.321 -25.380 1.00 84.75 109 ASP A O 1
ATOM 906 N N . ASP A 1 110 ? 3.626 3.799 -25.956 1.00 91.12 110 ASP A N 1
ATOM 907 C CA . ASP A 1 110 ? 4.442 2.810 -26.651 1.00 91.12 110 ASP A CA 1
ATOM 908 C C . ASP A 1 110 ? 5.419 2.108 -25.687 1.00 91.12 110 ASP A C 1
ATOM 910 O O . ASP A 1 110 ? 5.481 2.391 -24.484 1.00 91.12 110 ASP A O 1
ATOM 914 N N . ASP A 1 111 ? 6.167 1.132 -26.204 1.00 91.25 111 ASP A N 1
ATOM 915 C CA . ASP A 1 111 ? 7.103 0.356 -25.389 1.00 91.25 111 ASP A CA 1
ATOM 916 C C . ASP A 1 111 ? 8.238 1.228 -24.803 1.00 91.25 111 ASP A C 1
ATOM 918 O O . ASP A 1 111 ? 8.775 0.891 -23.743 1.00 91.25 111 ASP A O 1
ATOM 922 N N . GLU A 1 112 ? 8.604 2.340 -25.454 1.00 93.62 112 GLU A N 1
ATOM 923 C CA . GLU A 1 112 ? 9.657 3.255 -24.997 1.00 93.62 112 GLU A CA 1
ATOM 924 C C . GLU A 1 112 ? 9.145 4.177 -23.884 1.00 93.62 112 GLU A C 1
ATOM 926 O O . GLU A 1 112 ? 9.765 4.243 -22.818 1.00 93.62 112 GLU A O 1
ATOM 931 N N . GLU A 1 113 ? 7.987 4.816 -24.077 1.00 93.00 113 GLU A N 1
ATOM 932 C CA . GLU A 1 113 ? 7.346 5.668 -23.066 1.00 93.00 113 GLU A CA 1
ATOM 933 C C . GLU A 1 113 ? 7.043 4.881 -21.783 1.00 93.00 113 GLU A C 1
ATOM 935 O O . GLU A 1 113 ? 7.322 5.337 -20.665 1.00 93.00 113 GLU A O 1
ATOM 940 N N . HIS A 1 114 ? 6.542 3.651 -21.931 1.00 92.88 114 HIS A N 1
ATOM 941 C CA . HIS A 1 114 ? 6.277 2.763 -20.802 1.00 92.88 114 HIS A CA 1
ATOM 942 C C . HIS A 1 114 ? 7.562 2.370 -20.057 1.00 92.88 114 HIS A C 1
ATOM 944 O O . HIS A 1 114 ? 7.615 2.397 -18.819 1.00 92.88 114 HIS A O 1
ATOM 950 N N . ALA A 1 115 ? 8.632 2.051 -20.791 1.00 92.69 115 ALA A N 1
ATOM 951 C CA . ALA A 1 115 ? 9.931 1.751 -20.195 1.00 92.69 115 ALA A CA 1
ATOM 952 C C . ALA A 1 115 ? 10.521 2.964 -19.455 1.00 92.69 115 ALA A C 1
ATOM 954 O O . ALA A 1 115 ? 11.039 2.805 -18.344 1.00 92.69 115 ALA A O 1
ATOM 955 N N . GLU A 1 116 ? 10.407 4.170 -20.020 1.00 93.00 116 GLU A N 1
ATOM 956 C CA . GLU A 1 116 ? 10.859 5.411 -19.385 1.00 93.00 116 GLU A CA 1
ATOM 95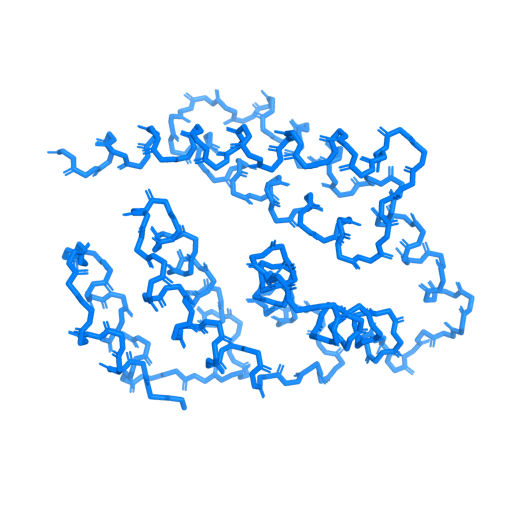7 C C . GLU A 1 116 ? 10.085 5.685 -18.086 1.00 93.00 116 GLU A C 1
ATOM 959 O O . GLU A 1 116 ? 10.682 6.009 -17.053 1.00 93.00 116 GLU A O 1
ATOM 964 N N . HIS A 1 117 ? 8.762 5.502 -18.094 1.00 91.12 117 HIS A N 1
ATOM 965 C CA . HIS A 1 117 ? 7.924 5.655 -16.902 1.00 91.12 117 HIS A CA 1
ATOM 966 C C . HIS A 1 117 ? 8.320 4.685 -15.783 1.00 91.12 117 HIS A C 1
ATOM 968 O O . HIS A 1 117 ? 8.498 5.089 -14.626 1.00 91.12 117 HIS A O 1
ATOM 974 N N . LEU A 1 118 ? 8.522 3.407 -16.118 1.00 93.06 118 LEU A N 1
ATOM 975 C CA . LEU A 1 118 ? 9.013 2.413 -15.162 1.00 93.06 118 LEU A CA 1
ATOM 976 C C . LEU A 1 118 ? 10.397 2.780 -14.621 1.00 93.06 118 LEU A C 1
ATOM 978 O O . LEU A 1 118 ? 10.650 2.597 -13.427 1.00 93.06 118 LEU A O 1
ATOM 982 N N . GLN A 1 119 ? 11.280 3.317 -15.466 1.00 92.88 119 GLN A N 1
ATOM 983 C CA . GLN A 1 119 ? 12.609 3.742 -15.042 1.00 92.88 119 GLN A CA 1
ATOM 984 C C . GLN A 1 119 ? 12.539 4.929 -14.073 1.00 92.88 119 GLN A C 1
ATOM 986 O O . GLN A 1 119 ? 13.131 4.853 -13.000 1.00 92.88 119 GLN A O 1
ATOM 991 N N . LYS A 1 120 ? 11.719 5.953 -14.351 1.00 92.94 120 LYS A N 1
ATOM 992 C CA . LYS A 1 120 ? 11.481 7.083 -13.426 1.00 92.94 120 LYS A CA 1
ATOM 993 C C . LYS A 1 120 ? 10.973 6.619 -12.060 1.00 92.94 120 LYS A C 1
ATOM 995 O O . LYS A 1 120 ? 11.402 7.141 -11.027 1.00 92.94 120 LYS A O 1
ATOM 1000 N N . LYS A 1 121 ? 10.077 5.621 -12.035 1.00 93.12 121 LYS A N 1
ATOM 1001 C CA . LYS A 1 121 ? 9.637 4.990 -10.781 1.00 93.12 121 LYS A CA 1
ATOM 1002 C C . LYS A 1 121 ? 10.814 4.317 -10.065 1.00 93.12 121 LYS A C 1
ATOM 1004 O O . LYS A 1 121 ? 11.013 4.595 -8.885 1.00 93.12 121 LYS A O 1
ATOM 1009 N N . ARG A 1 122 ? 11.603 3.480 -10.753 1.00 94.00 122 ARG A N 1
ATOM 1010 C CA . ARG A 1 122 ? 12.773 2.775 -10.177 1.00 94.00 122 ARG A CA 1
ATOM 1011 C C . ARG A 1 122 ? 13.853 3.716 -9.654 1.00 94.00 122 ARG A C 1
ATOM 1013 O O . ARG A 1 122 ? 14.438 3.432 -8.612 1.00 94.00 122 ARG A O 1
ATOM 1020 N N . ASP A 1 123 ? 14.076 4.825 -10.347 1.00 93.06 123 ASP A N 1
ATOM 1021 C CA . ASP A 1 123 ? 15.039 5.857 -9.959 1.00 93.06 123 ASP A CA 1
ATOM 1022 C C . ASP A 1 123 ? 14.589 6.637 -8.721 1.00 93.06 123 ASP A C 1
ATOM 1024 O O . ASP A 1 123 ? 15.397 7.317 -8.095 1.00 93.06 123 ASP A O 1
ATOM 1028 N N . GLY A 1 124 ? 13.324 6.488 -8.319 1.00 93.94 124 GLY A N 1
ATOM 1029 C CA . GLY A 1 124 ? 12.823 7.038 -7.071 1.00 93.94 124 GLY A CA 1
ATOM 1030 C C . GLY A 1 124 ? 12.173 8.401 -7.193 1.00 93.94 124 GLY A C 1
ATOM 1031 O O . GLY A 1 124 ? 11.901 8.997 -6.158 1.00 93.94 124 GLY A O 1
ATOM 1032 N N . MET A 1 125 ? 11.849 8.881 -8.397 1.00 94.50 125 MET A N 1
ATOM 1033 C CA . MET A 1 125 ? 11.266 10.217 -8.594 1.00 94.50 125 MET A CA 1
ATOM 1034 C C . MET A 1 125 ? 10.057 10.479 -7.670 1.00 94.50 125 MET A C 1
ATOM 1036 O O . MET A 1 125 ? 9.941 11.537 -7.053 1.00 94.50 125 MET A O 1
ATOM 1040 N N . LEU A 1 126 ? 9.158 9.496 -7.525 1.00 94.81 126 LEU A N 1
ATOM 1041 C CA . LEU A 1 126 ? 8.000 9.614 -6.628 1.00 94.81 126 LEU A CA 1
ATOM 1042 C C . LEU A 1 126 ? 8.359 9.443 -5.146 1.00 94.81 126 LEU A C 1
ATOM 1044 O O . LEU A 1 126 ? 7.679 10.017 -4.291 1.00 94.81 126 LEU A O 1
ATOM 1048 N N . VAL A 1 127 ? 9.398 8.662 -4.831 1.00 97.06 127 VAL A N 1
ATOM 1049 C CA . VAL A 1 127 ? 9.925 8.532 -3.464 1.00 97.06 127 VAL A CA 1
ATOM 1050 C C . VAL A 1 127 ? 10.477 9.881 -3.013 1.00 97.06 127 VAL A C 1
ATOM 1052 O O . VAL A 1 127 ? 10.026 10.396 -1.995 1.00 97.06 127 VAL A O 1
ATOM 1055 N N . GLU A 1 128 ? 11.367 10.484 -3.803 1.00 96.25 128 GLU A N 1
ATOM 1056 C CA . GLU A 1 128 ? 11.971 11.794 -3.536 1.00 96.25 128 GLU A CA 1
ATOM 1057 C C . GLU A 1 128 ? 10.895 12.865 -3.359 1.00 96.25 128 GLU A C 1
ATOM 1059 O O . GLU A 1 128 ? 10.833 13.502 -2.308 1.00 96.25 128 GLU A O 1
ATOM 1064 N N . SER A 1 129 ? 9.953 12.961 -4.304 1.00 96.50 129 SER A N 1
ATOM 1065 C CA . SER A 1 129 ? 8.827 13.894 -4.194 1.00 96.50 129 SER A CA 1
ATOM 1066 C C . SER A 1 129 ? 8.026 13.690 -2.901 1.00 96.50 129 SER A C 1
ATOM 1068 O O . SER A 1 129 ? 7.699 14.656 -2.216 1.00 96.50 129 SER A O 1
ATOM 1070 N N . SER A 1 130 ? 7.746 12.443 -2.506 1.00 96.50 130 SER A N 1
ATOM 1071 C CA . SER A 1 130 ? 6.998 12.160 -1.270 1.00 96.50 130 SER A CA 1
ATOM 1072 C C . SER A 1 130 ? 7.778 12.538 -0.007 1.00 96.50 130 SER A C 1
ATOM 1074 O O . SER A 1 130 ? 7.174 12.991 0.968 1.00 96.50 130 SER A O 1
ATOM 1076 N N . LEU A 1 131 ? 9.102 12.368 -0.013 1.00 96.62 131 LEU A N 1
ATOM 1077 C CA . LEU A 1 131 ? 9.974 12.751 1.097 1.00 96.62 131 LEU A CA 1
ATOM 1078 C C . LEU A 1 131 ? 10.102 14.273 1.222 1.00 96.62 131 LEU A C 1
ATOM 1080 O O . LEU A 1 131 ? 10.026 14.782 2.336 1.00 96.62 131 LEU A O 1
ATOM 1084 N N . GLU A 1 132 ? 10.195 15.003 0.110 1.00 97.06 132 GLU A N 1
ATOM 1085 C CA . GLU A 1 132 ? 10.175 16.472 0.115 1.00 97.06 132 GLU A CA 1
ATOM 1086 C C . GLU A 1 132 ? 8.866 17.016 0.705 1.00 97.06 132 GLU A C 1
ATOM 1088 O O . GLU A 1 132 ? 8.873 17.958 1.499 1.00 97.06 132 GLU A O 1
ATOM 1093 N N . GLN A 1 133 ? 7.723 16.414 0.350 1.00 96.75 133 GLN A N 1
ATOM 1094 C CA . GLN A 1 133 ? 6.435 16.797 0.936 1.00 96.75 133 GLN A CA 1
ATOM 1095 C C . GLN A 1 133 ? 6.377 16.474 2.432 1.00 96.75 133 GLN A C 1
ATOM 1097 O O . GLN A 1 133 ? 5.875 17.287 3.210 1.00 96.75 133 GLN A O 1
ATOM 1102 N N . LEU A 1 134 ? 6.908 15.316 2.840 1.00 95.06 134 LEU A N 1
ATOM 1103 C CA . LEU A 1 134 ? 7.024 14.963 4.250 1.00 95.06 134 LEU A CA 1
ATOM 1104 C C . LEU A 1 134 ? 7.873 16.000 4.993 1.00 95.06 134 LEU A C 1
ATOM 1106 O O . LEU A 1 134 ? 7.425 16.512 6.007 1.00 95.06 134 LEU A O 1
ATOM 1110 N N . GLU A 1 135 ? 9.049 16.364 4.493 1.00 95.06 135 GLU A N 1
ATOM 1111 C CA . GLU A 1 135 ? 9.905 17.373 5.128 1.00 95.06 135 GLU A CA 1
ATOM 1112 C C . GLU A 1 135 ? 9.214 18.741 5.218 1.00 95.06 135 GLU A C 1
ATOM 1114 O O . GLU A 1 135 ? 9.220 19.381 6.271 1.00 95.06 135 GLU A O 1
ATOM 1119 N N . ARG A 1 136 ? 8.553 19.163 4.137 1.00 93.44 136 ARG A N 1
ATOM 1120 C CA . ARG A 1 136 ? 7.912 20.477 4.041 1.00 93.44 136 ARG A CA 1
ATOM 1121 C C . ARG A 1 136 ? 6.671 20.628 4.919 1.00 93.44 136 ARG A C 1
ATOM 1123 O O . ARG A 1 136 ? 6.431 21.715 5.441 1.00 93.44 136 ARG A O 1
ATOM 1130 N N . TYR A 1 137 ? 5.860 19.578 5.029 1.00 88.50 137 TYR A N 1
ATOM 1131 C CA . TYR A 1 137 ? 4.526 19.640 5.637 1.00 88.50 137 TYR A CA 1
ATOM 1132 C C . TYR A 1 137 ? 4.388 18.807 6.908 1.00 88.50 137 TYR A C 1
ATOM 1134 O O . TYR A 1 137 ? 3.282 18.666 7.419 1.00 88.50 137 TYR A O 1
ATOM 1142 N N . ASN A 1 138 ? 5.476 18.266 7.458 1.00 87.06 138 ASN A N 1
ATOM 1143 C CA . ASN A 1 138 ? 5.463 17.593 8.757 1.00 87.06 138 ASN A CA 1
ATOM 1144 C C . ASN A 1 138 ? 5.325 18.601 9.916 1.00 87.06 138 ASN A C 1
ATOM 1146 O O . ASN A 1 138 ? 6.201 18.722 10.772 1.00 87.06 138 ASN A O 1
ATOM 1150 N N . THR A 1 139 ? 4.220 19.353 9.929 1.00 89.81 139 THR A N 1
ATOM 1151 C CA . THR A 1 139 ? 3.903 20.346 10.966 1.00 89.81 139 THR A CA 1
ATOM 1152 C C . THR A 1 139 ? 2.955 19.807 12.035 1.00 89.81 139 THR A C 1
ATOM 1154 O O . THR A 1 139 ? 2.763 20.431 13.078 1.00 89.81 139 THR A O 1
ATOM 1157 N N . SER A 1 140 ? 2.401 18.613 11.820 1.00 92.81 140 SER A N 1
ATOM 1158 C CA . SER A 1 140 ? 1.552 17.899 12.768 1.00 92.81 140 SER A CA 1
ATOM 1159 C C . SER A 1 140 ? 1.694 16.385 12.609 1.00 92.81 140 SER A C 1
ATOM 1161 O O . SER A 1 140 ? 1.998 15.887 11.527 1.00 92.81 140 SER A O 1
ATOM 1163 N N . GLU A 1 141 ? 1.374 15.628 13.663 1.00 92.19 141 GLU A N 1
ATOM 1164 C CA . GLU A 1 141 ? 1.385 14.156 13.613 1.00 92.19 141 GLU A CA 1
ATOM 1165 C C . GLU A 1 141 ? 0.459 13.605 12.516 1.00 92.19 141 GLU A C 1
ATOM 1167 O O . GLU A 1 141 ? 0.734 12.564 11.922 1.00 92.19 141 GLU A O 1
ATOM 1172 N N . LYS A 1 142 ? -0.640 14.309 12.222 1.00 90.62 142 LYS A N 1
ATOM 1173 C CA . LYS A 1 142 ? -1.599 13.926 11.181 1.00 90.62 142 LYS A CA 1
ATOM 1174 C C . LYS A 1 142 ? -1.024 14.101 9.773 1.00 90.62 142 LYS A C 1
ATOM 1176 O O . LYS A 1 142 ? -1.253 13.256 8.903 1.00 90.62 142 LYS A O 1
ATOM 1181 N N . GLU A 1 143 ? -0.302 15.190 9.535 1.00 92.19 143 GLU A N 1
ATOM 1182 C CA . GLU A 1 143 ? 0.380 15.410 8.257 1.00 92.19 143 GLU A CA 1
ATOM 1183 C C . GLU A 1 143 ? 1.558 14.453 8.097 1.00 92.19 143 GLU A C 1
ATOM 1185 O O . GLU A 1 143 ? 1.690 13.849 7.032 1.00 92.19 143 GLU A O 1
ATOM 1190 N N . GLU A 1 144 ? 2.328 14.224 9.169 1.00 94.44 144 GLU A N 1
ATOM 1191 C CA . GLU A 1 144 ? 3.374 13.197 9.207 1.00 94.44 144 GLU A CA 1
ATOM 1192 C C . GLU A 1 144 ? 2.804 11.845 8.778 1.00 94.44 144 GLU A C 1
ATOM 1194 O O . GLU A 1 144 ? 3.313 11.204 7.861 1.00 94.44 144 GLU A O 1
ATOM 1199 N N . PHE A 1 145 ? 1.698 11.436 9.405 1.00 94.06 145 PHE A N 1
ATOM 1200 C CA . PHE A 1 145 ? 1.040 10.168 9.124 1.00 94.06 145 PHE A CA 1
ATOM 1201 C C . PHE A 1 145 ? 0.594 10.056 7.662 1.00 94.06 145 PHE A C 1
ATOM 1203 O O . PHE A 1 145 ? 0.714 8.996 7.041 1.00 94.06 145 PHE A O 1
ATOM 1210 N N . THR A 1 146 ? 0.097 11.150 7.088 1.00 94.25 146 THR A N 1
ATOM 1211 C CA . THR A 1 146 ? -0.349 11.179 5.691 1.00 94.25 146 THR A CA 1
ATOM 1212 C C . THR A 1 146 ? 0.836 10.996 4.746 1.00 94.25 146 THR A C 1
ATOM 1214 O O . THR A 1 146 ? 0.844 10.065 3.940 1.00 94.25 146 THR A O 1
ATOM 1217 N N . TRP A 1 147 ? 1.870 11.828 4.878 1.00 96.62 147 TRP A N 1
ATOM 1218 C CA . TRP A 1 147 ? 3.013 11.801 3.966 1.00 96.62 147 TRP A CA 1
ATOM 1219 C C . TRP A 1 147 ? 3.906 10.575 4.148 1.00 96.62 147 TRP A C 1
ATOM 1221 O O . TRP A 1 147 ? 4.432 10.062 3.162 1.00 96.62 147 TRP A O 1
ATOM 1231 N N . ARG A 1 148 ? 3.997 10.016 5.361 1.00 96.56 148 ARG A N 1
ATOM 1232 C CA . ARG A 1 148 ? 4.657 8.720 5.584 1.00 96.56 148 ARG A CA 1
ATOM 1233 C C . ARG A 1 148 ? 3.923 7.560 4.933 1.00 96.56 148 ARG A C 1
ATOM 1235 O O . ARG A 1 148 ? 4.581 6.675 4.397 1.00 96.56 148 ARG A O 1
ATOM 1242 N N . THR A 1 149 ? 2.586 7.561 4.938 1.00 97.44 149 THR A N 1
ATOM 1243 C CA . THR A 1 149 ? 1.812 6.556 4.186 1.00 97.44 149 THR A CA 1
ATOM 1244 C C . THR A 1 149 ? 2.121 6.670 2.697 1.00 97.44 149 THR A C 1
ATOM 1246 O O . THR A 1 149 ? 2.397 5.662 2.051 1.00 97.44 149 THR A O 1
ATOM 1249 N N . THR A 1 150 ? 2.145 7.894 2.160 1.00 97.50 150 THR A N 1
ATOM 1250 C CA . THR A 1 150 ? 2.493 8.135 0.754 1.00 97.50 150 THR A CA 1
ATOM 1251 C C . THR A 1 150 ? 3.903 7.638 0.434 1.00 97.50 150 THR A C 1
ATOM 1253 O O . THR A 1 150 ? 4.066 6.873 -0.512 1.00 97.50 150 THR A O 1
ATOM 1256 N N . ALA A 1 151 ? 4.908 7.993 1.240 1.00 97.81 151 ALA A N 1
ATOM 1257 C CA . ALA A 1 151 ? 6.286 7.550 1.033 1.00 97.81 151 ALA A CA 1
ATOM 1258 C C . ALA A 1 151 ? 6.421 6.019 1.114 1.00 97.81 151 ALA A C 1
ATOM 1260 O O . ALA A 1 151 ? 7.071 5.414 0.263 1.00 97.81 151 ALA A O 1
ATOM 1261 N N . LEU A 1 152 ? 5.751 5.378 2.082 1.00 98.62 152 LEU A N 1
ATOM 1262 C CA . LEU A 1 152 ? 5.701 3.918 2.201 1.00 98.62 152 LEU A CA 1
ATOM 1263 C C . LEU A 1 152 ? 5.166 3.264 0.921 1.00 98.62 152 LEU A C 1
ATOM 1265 O O . LEU A 1 152 ? 5.766 2.309 0.433 1.00 98.62 152 LEU A O 1
ATOM 1269 N N . ILE A 1 153 ? 4.070 3.786 0.363 1.00 98.50 153 ILE A N 1
ATOM 1270 C CA . ILE A 1 153 ? 3.501 3.295 -0.900 1.00 98.50 153 ILE A CA 1
ATOM 1271 C C . ILE A 1 153 ? 4.535 3.386 -2.030 1.00 98.50 153 ILE A C 1
ATOM 1273 O O . ILE A 1 153 ? 4.723 2.410 -2.754 1.00 98.50 153 ILE A O 1
ATOM 1277 N N . ARG A 1 154 ? 5.268 4.503 -2.141 1.00 98.12 154 ARG A N 1
ATOM 1278 C CA . ARG A 1 154 ? 6.297 4.670 -3.185 1.00 98.12 154 ARG A CA 1
ATOM 1279 C C . ARG A 1 154 ? 7.464 3.704 -3.022 1.00 98.12 154 ARG A C 1
ATOM 1281 O O . ARG A 1 154 ? 7.926 3.137 -4.007 1.00 98.12 154 ARG A O 1
ATOM 1288 N N . TYR A 1 155 ? 7.898 3.436 -1.793 1.00 98.56 155 TYR A N 1
ATOM 1289 C CA . TYR A 1 155 ? 8.911 2.408 -1.560 1.00 98.56 155 TYR A CA 1
ATOM 1290 C C . TYR A 1 155 ? 8.417 0.997 -1.913 1.00 98.56 155 TYR A C 1
ATOM 1292 O O . TYR A 1 155 ? 9.173 0.217 -2.495 1.00 98.56 155 TYR A O 1
ATOM 1300 N N . LEU A 1 156 ? 7.158 0.664 -1.603 1.00 98.62 156 LEU A N 1
ATOM 1301 C CA . LEU A 1 156 ? 6.553 -0.617 -1.988 1.00 98.62 156 LEU A CA 1
ATOM 1302 C C . LEU A 1 156 ? 6.498 -0.778 -3.516 1.00 98.62 156 LEU A C 1
ATOM 1304 O O . LEU A 1 156 ? 6.815 -1.853 -4.026 1.00 98.62 156 LEU A O 1
ATOM 1308 N N . GLU A 1 157 ? 6.146 0.286 -4.244 1.00 97.88 157 GLU A N 1
ATOM 1309 C CA . GLU A 1 157 ? 6.162 0.322 -5.714 1.00 97.88 157 GLU A CA 1
ATOM 1310 C C . GLU A 1 157 ? 7.554 0.005 -6.265 1.00 97.88 157 GLU A C 1
ATOM 1312 O O . GLU A 1 157 ? 7.699 -0.943 -7.040 1.00 97.88 157 GLU A O 1
ATOM 1317 N N . VAL A 1 158 ? 8.585 0.726 -5.807 1.00 97.81 158 VAL A N 1
ATOM 1318 C CA . VAL A 1 158 ? 9.982 0.504 -6.223 1.00 97.81 158 VAL A CA 1
ATOM 1319 C C . VAL A 1 158 ? 10.424 -0.932 -5.942 1.00 97.81 158 VAL A C 1
ATOM 1321 O O . VAL A 1 158 ? 11.013 -1.589 -6.805 1.00 97.81 158 VAL A O 1
ATOM 1324 N N . LEU A 1 159 ? 10.111 -1.453 -4.752 1.00 98.00 159 LEU A N 1
ATOM 1325 C CA . LEU A 1 159 ? 10.463 -2.819 -4.374 1.00 98.00 159 LEU A CA 1
ATOM 1326 C C . LEU A 1 159 ? 9.848 -3.857 -5.328 1.00 98.00 159 LEU A C 1
ATOM 1328 O O . LEU A 1 159 ? 10.534 -4.811 -5.709 1.00 98.00 159 LEU A O 1
ATOM 1332 N N . ALA A 1 160 ? 8.576 -3.678 -5.697 1.00 97.75 160 ALA A N 1
ATOM 1333 C CA . ALA A 1 160 ? 7.829 -4.622 -6.523 1.00 97.75 160 ALA A CA 1
ATOM 1334 C C . ALA A 1 160 ? 8.291 -4.625 -7.990 1.00 97.75 160 ALA A C 1
ATOM 1336 O O . ALA A 1 160 ? 8.441 -5.696 -8.579 1.00 97.75 160 ALA A O 1
ATOM 1337 N N . ILE A 1 161 ? 8.577 -3.455 -8.574 1.00 96.31 161 ILE A N 1
ATOM 1338 C CA . ILE A 1 161 ? 8.983 -3.337 -9.992 1.00 96.31 161 ILE A CA 1
ATOM 1339 C C . ILE A 1 161 ? 10.488 -3.553 -10.230 1.00 96.31 161 ILE A C 1
ATOM 1341 O O . ILE A 1 161 ? 10.932 -3.634 -11.382 1.00 96.31 161 ILE A O 1
ATOM 1345 N N . GLY A 1 162 ? 11.275 -3.660 -9.156 1.00 94.31 162 GLY A N 1
ATOM 1346 C CA . GLY A 1 162 ? 12.709 -3.942 -9.192 1.00 94.31 162 GLY A CA 1
ATOM 1347 C C . GLY A 1 162 ? 13.567 -2.743 -8.796 1.00 94.31 162 GLY A C 1
ATOM 1348 O O . GLY A 1 162 ? 14.012 -1.991 -9.653 1.00 94.31 162 GLY A O 1
ATOM 1349 N N . ALA A 1 163 ? 13.832 -2.636 -7.497 1.00 89.50 163 ALA A N 1
ATOM 1350 C CA . ALA A 1 163 ? 14.758 -1.704 -6.857 1.00 89.50 163 ALA A CA 1
ATOM 1351 C C . ALA A 1 163 ? 16.186 -1.765 -7.452 1.00 89.50 163 ALA A C 1
ATOM 1353 O O . ALA A 1 163 ? 16.776 -2.848 -7.532 1.00 89.50 163 ALA A O 1
ATOM 1354 N N . THR A 1 164 ? 16.756 -0.615 -7.833 1.00 84.00 164 THR A N 1
ATOM 1355 C CA . THR A 1 164 ? 18.090 -0.488 -8.456 1.00 84.00 164 THR A CA 1
ATOM 1356 C C . THR A 1 164 ? 18.855 0.740 -7.950 1.00 84.00 164 THR A C 1
ATOM 1358 O O . THR A 1 164 ? 18.266 1.691 -7.444 1.00 84.00 164 THR A O 1
ATOM 1361 N N . GLY A 1 165 ? 20.181 0.763 -8.134 1.00 83.50 165 GLY A N 1
ATOM 1362 C CA . GLY A 1 165 ? 20.998 1.957 -7.880 1.00 83.50 165 GLY A CA 1
ATOM 1363 C C . GLY A 1 165 ? 20.960 2.425 -6.420 1.00 83.50 165 GLY A C 1
ATOM 1364 O O . GLY A 1 165 ? 21.181 1.630 -5.512 1.00 83.50 165 GLY A O 1
ATOM 1365 N N . LYS A 1 166 ? 20.699 3.722 -6.194 1.00 80.75 166 LYS A N 1
ATOM 1366 C C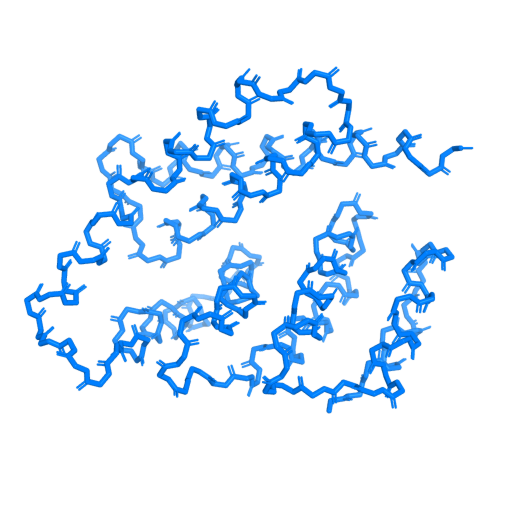A . LYS A 1 166 ? 20.601 4.323 -4.845 1.00 80.75 166 LYS A CA 1
ATOM 1367 C C . LYS A 1 166 ? 19.424 3.770 -4.032 1.00 80.75 166 LYS A C 1
ATOM 1369 O O . LYS A 1 166 ? 19.508 3.686 -2.809 1.00 80.75 166 LYS A O 1
ATOM 1374 N N . LEU A 1 167 ? 18.363 3.347 -4.715 1.00 92.06 167 LEU A N 1
ATOM 1375 C CA . LEU A 1 167 ? 17.239 2.622 -4.140 1.00 92.06 167 LEU A CA 1
ATOM 1376 C C . LEU A 1 167 ? 17.438 1.119 -4.318 1.00 92.06 167 LEU A C 1
ATOM 1378 O O . LEU A 1 167 ? 16.574 0.433 -4.852 1.00 92.06 167 LEU A O 1
ATOM 1382 N N . ASP A 1 168 ? 18.587 0.589 -3.893 1.00 93.38 168 ASP A N 1
ATOM 1383 C CA . ASP A 1 168 ? 18.785 -0.856 -3.876 1.00 93.38 168 ASP A CA 1
ATOM 1384 C C . ASP A 1 168 ? 17.796 -1.550 -2.920 1.00 93.38 168 ASP A C 1
ATOM 1386 O O . ASP A 1 168 ? 17.242 -0.959 -1.986 1.00 93.38 168 ASP A O 1
ATOM 1390 N N . LYS A 1 169 ? 17.586 -2.850 -3.146 1.00 94.88 169 LYS A N 1
ATOM 1391 C CA . LYS A 1 169 ? 16.617 -3.659 -2.395 1.00 94.88 169 LYS A CA 1
ATOM 1392 C C . LYS A 1 169 ? 16.809 -3.581 -0.876 1.00 94.88 169 LYS A C 1
ATOM 1394 O O . LYS A 1 169 ? 15.816 -3.597 -0.149 1.00 94.88 169 LYS A O 1
ATOM 1399 N N . LYS A 1 170 ? 18.050 -3.544 -0.382 1.00 95.44 170 LYS A N 1
ATOM 1400 C CA . LYS A 1 170 ? 18.333 -3.524 1.060 1.00 95.44 170 LYS A CA 1
ATOM 1401 C C . LYS A 1 170 ? 17.889 -2.194 1.665 1.00 95.44 170 LYS A C 1
ATOM 1403 O O . LYS A 1 170 ? 17.219 -2.213 2.697 1.00 95.44 170 LYS A O 1
ATOM 1408 N N . ASN A 1 171 ? 18.214 -1.076 1.019 1.00 95.25 171 ASN A N 1
ATOM 1409 C CA . ASN A 1 171 ? 17.834 0.254 1.505 1.00 95.25 171 ASN A CA 1
ATOM 1410 C C . ASN A 1 171 ? 16.313 0.441 1.454 1.00 95.25 171 ASN A C 1
ATOM 1412 O O . ASN A 1 171 ? 15.714 0.839 2.449 1.00 95.25 171 ASN A O 1
ATOM 1416 N N . VAL A 1 172 ? 15.670 0.045 0.351 1.00 97.69 172 VAL A N 1
ATOM 1417 C CA . VAL A 1 172 ? 14.205 0.120 0.210 1.00 97.69 172 VAL A CA 1
ATOM 1418 C C . VAL A 1 172 ? 13.491 -0.697 1.293 1.00 97.69 172 VAL A C 1
ATOM 1420 O O . VAL A 1 172 ? 12.544 -0.214 1.909 1.00 97.69 172 VAL A O 1
ATOM 1423 N N . LEU A 1 173 ? 13.957 -1.916 1.589 1.00 97.81 173 LEU A N 1
ATOM 1424 C CA . LEU A 1 173 ? 13.382 -2.731 2.667 1.00 97.81 173 LEU A CA 1
ATOM 1425 C C . LEU A 1 173 ? 13.562 -2.094 4.052 1.00 97.81 173 LEU A C 1
ATOM 1427 O O . LEU A 1 173 ? 12.650 -2.168 4.877 1.00 97.81 173 LEU A O 1
ATOM 1431 N N . ALA A 1 174 ? 14.715 -1.477 4.319 1.00 97.56 174 ALA A N 1
ATOM 1432 C CA . ALA A 1 174 ? 14.950 -0.768 5.575 1.00 97.56 174 ALA A CA 1
ATOM 1433 C C . ALA A 1 174 ? 13.975 0.412 5.743 1.00 97.56 174 ALA A C 1
ATOM 1435 O O . ALA A 1 174 ? 13.364 0.551 6.804 1.00 97.56 174 ALA A O 1
ATOM 1436 N N . GLU A 1 175 ? 13.761 1.193 4.682 1.00 98.00 175 GLU A N 1
ATOM 1437 C CA . GLU A 1 175 ? 12.835 2.332 4.673 1.00 98.00 175 GLU A CA 1
ATOM 1438 C C . GLU A 1 175 ? 11.366 1.916 4.824 1.00 98.00 175 GLU A C 1
ATOM 1440 O O . GLU A 1 175 ? 10.614 2.556 5.565 1.00 98.00 175 GLU A O 1
ATOM 1445 N N . ILE A 1 176 ? 10.953 0.813 4.187 1.00 98.56 176 ILE A N 1
ATOM 1446 C CA . ILE A 1 176 ? 9.610 0.237 4.361 1.00 98.56 176 ILE A CA 1
ATOM 1447 C C . ILE A 1 176 ? 9.379 -0.134 5.827 1.00 98.56 176 ILE A C 1
ATOM 1449 O O . ILE A 1 176 ? 8.398 0.306 6.430 1.00 98.56 176 ILE A O 1
ATOM 1453 N N . ASN A 1 177 ? 10.293 -0.909 6.417 1.00 98.25 177 ASN A N 1
ATOM 1454 C CA . ASN A 1 177 ? 10.156 -1.377 7.797 1.00 98.25 177 ASN A CA 1
ATOM 1455 C C . ASN A 1 177 ? 10.167 -0.210 8.794 1.00 98.25 177 ASN A C 1
ATOM 1457 O O . ASN A 1 177 ? 9.308 -0.143 9.673 1.00 98.25 177 ASN A O 1
ATOM 1461 N N . SER A 1 178 ? 11.090 0.741 8.622 1.00 97.81 178 SER A N 1
ATOM 1462 C CA . SER A 1 178 ? 11.175 1.952 9.445 1.00 97.81 178 SER A CA 1
ATOM 1463 C C . SER A 1 178 ? 9.879 2.772 9.392 1.00 97.81 178 SER A C 1
ATOM 1465 O O . SER A 1 178 ? 9.330 3.147 10.434 1.00 97.81 178 SER A O 1
ATOM 1467 N N . ASN A 1 179 ? 9.326 2.989 8.191 1.00 97.69 179 ASN A N 1
ATOM 1468 C CA . ASN A 1 179 ? 8.064 3.714 8.041 1.00 97.69 179 ASN A CA 1
ATOM 1469 C C . ASN A 1 179 ? 6.885 2.971 8.670 1.00 97.69 179 ASN A C 1
ATOM 1471 O O . ASN A 1 179 ? 6.081 3.610 9.345 1.00 97.69 179 ASN A O 1
ATOM 1475 N N . ILE A 1 180 ? 6.776 1.648 8.504 1.00 98.12 180 ILE A N 1
ATOM 1476 C CA . ILE A 1 180 ? 5.702 0.861 9.131 1.00 98.12 180 ILE A CA 1
ATOM 1477 C C . ILE A 1 180 ? 5.744 1.004 10.656 1.00 98.12 180 ILE A C 1
ATOM 1479 O O . ILE A 1 180 ? 4.711 1.284 11.267 1.00 98.12 180 ILE A O 1
ATOM 1483 N N . GLU A 1 181 ? 6.918 0.876 11.278 1.00 97.44 181 GLU A N 1
ATOM 1484 C CA . GLU A 1 181 ? 7.048 1.009 12.734 1.00 97.44 181 GLU A CA 1
ATOM 1485 C C . GLU A 1 181 ? 6.725 2.427 13.218 1.00 97.44 181 GLU A C 1
ATOM 1487 O O . GLU A 1 181 ? 5.990 2.607 14.197 1.00 97.44 181 GLU A O 1
ATOM 1492 N N . ARG A 1 182 ? 7.170 3.459 12.489 1.00 95.81 182 ARG A N 1
ATOM 1493 C CA . ARG A 1 182 ? 6.794 4.843 12.805 1.00 95.81 182 ARG A CA 1
ATOM 1494 C C . ARG A 1 182 ? 5.286 5.071 12.676 1.00 95.81 182 ARG A C 1
ATOM 1496 O O . ARG A 1 182 ? 4.701 5.736 13.531 1.00 95.81 182 ARG A O 1
ATOM 1503 N N . GLN A 1 183 ? 4.649 4.495 11.660 1.00 96.06 183 GLN A N 1
ATOM 1504 C CA . GLN A 1 183 ? 3.208 4.618 11.446 1.00 96.06 183 GLN A CA 1
ATOM 1505 C C . GLN A 1 183 ? 2.388 3.907 12.516 1.00 96.06 183 GLN A C 1
ATOM 1507 O O . GLN A 1 183 ? 1.398 4.468 12.980 1.00 96.06 183 GLN A O 1
ATOM 1512 N N . LYS A 1 184 ? 2.824 2.732 12.983 1.00 95.56 184 LYS A N 1
ATOM 1513 C CA . LYS A 1 184 ? 2.220 2.067 14.149 1.00 95.56 184 LYS A CA 1
ATOM 1514 C C . LYS A 1 184 ? 2.269 2.971 15.385 1.00 95.56 184 LYS A C 1
ATOM 1516 O O . LYS A 1 184 ? 1.257 3.142 16.064 1.00 95.56 184 LYS A O 1
ATOM 1521 N N . ALA A 1 185 ? 3.416 3.606 15.643 1.00 93.94 185 ALA A N 1
ATOM 1522 C CA . ALA A 1 185 ? 3.584 4.511 16.780 1.00 93.94 185 ALA A CA 1
ATOM 1523 C C . ALA A 1 185 ? 2.699 5.769 16.686 1.00 93.94 185 ALA A C 1
ATOM 1525 O O . ALA A 1 185 ? 2.126 6.184 17.692 1.00 93.94 185 ALA A O 1
ATOM 1526 N N . LEU A 1 186 ? 2.565 6.366 15.496 1.00 92.44 186 LEU A N 1
ATOM 1527 C CA . LEU A 1 186 ? 1.663 7.501 15.258 1.00 92.44 186 LEU A CA 1
ATOM 1528 C C . LEU A 1 186 ? 0.190 7.089 15.389 1.00 92.44 186 LEU A C 1
ATOM 1530 O O . LEU A 1 186 ? -0.574 7.734 16.103 1.00 92.44 186 LEU A O 1
ATOM 1534 N N . ASN A 1 187 ? -0.201 5.968 14.780 1.00 89.00 187 ASN A N 1
ATOM 1535 C CA . ASN A 1 187 ? -1.571 5.457 14.819 1.00 89.00 187 ASN A CA 1
ATOM 1536 C C . ASN A 1 187 ? -2.052 5.157 16.251 1.00 89.00 187 ASN A C 1
ATOM 1538 O O . ASN A 1 187 ? -3.203 5.428 16.603 1.00 89.00 187 ASN A O 1
ATOM 1542 N N . ALA A 1 188 ? -1.155 4.657 17.107 1.00 87.38 188 ALA A N 1
ATOM 1543 C CA . ALA A 1 188 ? -1.440 4.417 18.520 1.00 87.38 188 ALA A CA 1
ATOM 1544 C C . ALA A 1 188 ? -1.765 5.702 19.306 1.00 87.38 188 ALA A C 1
ATOM 1546 O O . ALA A 1 188 ? -2.427 5.628 20.340 1.00 87.38 188 ALA A O 1
ATOM 1547 N N . LYS A 1 189 ? -1.324 6.878 18.836 1.00 86.00 189 LYS A N 1
ATOM 1548 C CA . LYS A 1 189 ? -1.662 8.172 19.449 1.00 86.00 189 LYS A CA 1
ATOM 1549 C C . LYS A 1 189 ? -3.052 8.658 19.053 1.00 86.00 189 LYS A C 1
ATOM 1551 O O . LYS A 1 189 ? -3.724 9.250 19.883 1.00 86.00 189 LYS A O 1
ATOM 1556 N N . PHE A 1 190 ? -3.499 8.366 17.831 1.00 79.94 190 PHE A N 1
ATOM 1557 C CA . PHE A 1 190 ? -4.847 8.722 17.362 1.00 79.94 190 PHE A CA 1
ATOM 1558 C C . PHE A 1 190 ? -5.952 7.821 17.920 1.00 79.94 190 PHE A C 1
ATOM 1560 O O . PHE A 1 190 ? -7.127 8.154 17.808 1.00 79.94 190 PHE A O 1
ATOM 1567 N N . SER A 1 191 ? -5.578 6.670 18.480 1.00 66.00 191 SER A N 1
ATOM 1568 C CA . SER A 1 191 ? -6.510 5.684 19.041 1.00 66.00 191 SER A CA 1
ATOM 1569 C C . SER A 1 191 ? -6.763 5.868 20.548 1.00 66.00 191 SER A C 1
ATOM 1571 O O . SER A 1 191 ? -7.469 5.051 21.136 1.00 66.00 191 SER A O 1
ATOM 1573 N N . LYS A 1 192 ? -6.163 6.893 21.169 1.00 53.41 192 LYS A N 1
ATOM 1574 C CA . LYS A 1 192 ? -6.370 7.292 22.571 1.00 53.41 192 LYS A CA 1
ATOM 1575 C C . LYS A 1 192 ? -7.346 8.457 22.650 1.00 53.41 192 LYS A C 1
ATOM 1577 O O . LYS A 1 192 ? -8.134 8.464 23.618 1.00 53.41 192 LYS A O 1
#

Secondary structure (DSSP, 8-state):
--GGGGGGSSS--HHHHHHHHHHHHH--TT-HHHHHHHHHHHHHHHHTT-HHHHHHHHHHHTTS---S-HHHHTTTHHHHHHHHHH---HHHHHHHHHIIIII---TT--HHHHHHHHHHHHTTHHHHHHHHHHHHH-SSHHHHHHHHHHHHHHHHHHHHH---GGG-HHHHHHHHHHHHHHHHHHHHHHT-

Organism: NCBI:txid2267611

pLDDT: mean 94.84, std 5.22, range [53.41, 98.88]

Radius of gyration: 16.46 Å; chains: 1; bounding box: 44×38×49 Å

InterPro domains:
  IPR046553 Protein of unknown function DUF6707 [PF20453] (20-182)

Sequence (192 aa):
MNFKELLKHEGLTAQQIKHIELLDKKFSATNAGNLKKANDLLFSLLYTNNLPAVQTLLDLMTQIPFNGNFNQWTFVEPSYTLRYFLSNDNTEKEKIKHYLINEVRSEWDDDEEHAEHLQKKRDGMLVESSLEQLERYNTSEKEEFTWRTTALIRYLEVLAIGATGKLDKKNVLAEINSNIERQKALNAKFSK

=== Feature glossary ===
A reading guide for the features in this record.

Start from the sequence.

  · Sequence gives the chain of amino acids in standard one-letter code (A=alanine, C=cysteine, …, Y=tyrosine), read N→C. It is the only feature that is directly encoded by the gene; all structural features are derived from the folded form of this sequence.

Fold it, and you get atomic coordinates and the backbone conformation that goes with them.

  · The mmCIF table is the protein's shape written out atom by atom. For each backbone N, Cα, C, and carbonyl O, it records an (x, y, z) coordinate triple in Å plus the residue type, chain letter, and residue number.

  · Backbone dihedral angles. Every residue except chain termini has a φ (preceding-C → N → Cα → C) and a ψ (N → Cα → C → next-N). They are reported in degrees following the IUPAC sign convention. Secondary structure is essentially a statement about which (φ, ψ) basin each residue occupies.

  · DSSP 8-state secondary structure assigns each residue one of H (α-helix), G (3₁₀-helix), I (π-helix), E (extended β-strand), B (isolated β-bridge), T (hydrogen-bonded turn), S (bend), or '-' (coil). The assignment is computed from backbone hydrogen-bond geometry via the Kabsch–Sander algorithm.

  · P-SEA three-state annotation labels each residue as helix, strand, or coil based purely on the geometry of the Cα trace. It serves as a fallback when the full backbone (and thus DSSP) is unavailable.

Summarize the fold with a handful of shape descriptors and a per-residue structural alphabet.

  · Radius of gyration (Rg) is the root-mean-square distance of Cα atoms from their centroid — a single number for overall size and compactness. A globular domain of N residues has Rg ≈ 2.2·N^0.38 Å; an extended or disordered chain has a much larger Rg. The Cα contact count is the number of residue pairs whose Cα atoms are within 8 Å and are more than four positions apart in sequence — a standard proxy for tertiary packing density. The bounding box is the smallest axis-aligned box enclosing all Cα atoms.

  · Foldseek's 3Di representation compresses backbone geometry into a per-residue letter drawn from a learned twenty-state alphabet. It captures the tertiary interaction pattern around each residue — which residues are packed against it in space, regardless of where they are in sequence.

  · Accessible surface area quantifies burial. A residue with SASA near zero is packed into the hydrophobic core; one with SASA >100 Å² sits on the surface. Computed here via the Shrake–Rupley numerical algorithm with a 1.4 Å probe.

Ask how reliable the model is.

  · For AlphaFold models, the B-factor field carries pLDDT — the model's own estimate of local accuracy on a 0–100 scale. Regions with pLDDT<50 should be treated as essentially unmodeled; they often correspond to intrinsically disordered segments.

  · For experimental (PDB) structures, the B-factor (temperature factor) quantifies the positional spread of each atom in the crystal — a combination of thermal vibration and static disorder — in units of Å². High B-factors mark flexible loops or poorly resolved regions; low B-factors mark the rigid, well-ordered core.

  · PAE(i, j) answers: if I align the predicted and true structures on residue i, how far off (in Å) do I expect residue j to be? A block-diagonal PAE matrix with low values on the blocks and high values off-diagonal is the signature of a multi-domain protein with confidently predicted domains but uncertain inter-domain orientation.

Place it in context: what it resembles, what it is annotated as, and how it looks.

  · Structural nearest neighbors (via Foldseek easy-search vs the PDB). Reported per hit: target PDB id, E-value, and alignment TM-score. A TM-score above ~0.5 is the conventional threshold for 'same fold'.

  · Functional annotations link the protein to curated databases. InterPro entries identify conserved domains and families by matching the sequence against member-database signatures (Pfam, PROSITE, CDD, …). Gene Ontology (GO) terms describe molecular function, biological process, and cellular component in a controlled vocabulary. CATH places the structure in a hierarchical fold classification (Class/Architecture/Topology/Homologous-superfamily). The organism is the source species.

  · Plot images: a contact map (which residues are close in 3D, as an N×N binary image), a Ramachandran scatter (backbone torsion angles, revealing secondary-structure composition at a glance), and — for AlphaFold structures — a PAE heatmap (pairwise prediction confidence).

  · Structure images are PyMOL renders from six orthogonal camera directions. Cartoon representation draws helices as coils and strands as arrows; sticks shows the backbone as bonds; surface shows the solvent-excluded envelope. Rainbow coloring maps sequence position to hue (blue→red, N→C); chain coloring assigns a distinct color per polypeptide.